Protein AF-A0A7I7LCM5-F1 (afdb_monomer_lite)

Structure (mmCIF, N/CA/C/O backbone):
data_AF-A0A7I7LCM5-F1
#
_entry.id   AF-A0A7I7LCM5-F1
#
loop_
_atom_site.group_PDB
_atom_site.id
_atom_site.type_symbol
_atom_site.label_atom_id
_atom_site.label_alt_id
_atom_site.label_comp_id
_atom_site.label_asym_id
_atom_site.label_entity_id
_atom_site.label_seq_id
_atom_site.pdbx_PDB_ins_code
_atom_site.Cartn_x
_atom_site.Cartn_y
_atom_site.Cartn_z
_atom_site.occupancy
_atom_site.B_iso_or_equiv
_atom_site.auth_seq_id
_atom_site.auth_comp_id
_atom_site.auth_asym_id
_atom_site.auth_atom_id
_atom_site.pdbx_PDB_model_num
ATOM 1 N N . MET A 1 1 ? 7.638 18.116 -5.036 1.00 95.19 1 MET A N 1
ATOM 2 C CA . MET A 1 1 ? 7.542 16.965 -4.111 1.00 95.19 1 MET A CA 1
ATOM 3 C C . MET A 1 1 ? 6.556 15.954 -4.667 1.00 95.19 1 MET A C 1
ATOM 5 O O . MET A 1 1 ? 5.499 16.376 -5.123 1.00 95.19 1 MET A O 1
ATOM 9 N N . PHE A 1 2 ? 6.880 14.662 -4.629 1.00 98.56 2 PHE A N 1
ATOM 10 C CA . PHE A 1 2 ? 5.930 13.578 -4.916 1.00 98.56 2 PHE A CA 1
ATOM 11 C C . PHE A 1 2 ? 5.444 12.926 -3.618 1.00 98.56 2 PHE A C 1
ATOM 13 O O . PHE A 1 2 ? 6.203 12.811 -2.657 1.00 98.56 2 PHE A O 1
ATOM 20 N N . VAL A 1 3 ? 4.172 12.523 -3.593 1.00 98.19 3 VAL A N 1
ATOM 21 C CA . VAL A 1 3 ? 3.512 11.898 -2.439 1.00 98.19 3 VAL A CA 1
ATOM 22 C C . VAL A 1 3 ? 3.014 10.521 -2.862 1.00 98.19 3 VAL A C 1
ATOM 24 O O . VAL A 1 3 ? 2.250 10.414 -3.819 1.00 98.19 3 VAL A O 1
ATOM 27 N N . PHE A 1 4 ? 3.438 9.486 -2.143 1.00 98.38 4 PHE A N 1
ATOM 28 C CA . PHE A 1 4 ? 3.132 8.087 -2.429 1.00 98.38 4 PHE A CA 1
ATOM 29 C C . PHE A 1 4 ? 2.187 7.541 -1.350 1.00 98.38 4 PHE A C 1
ATOM 31 O O . PHE A 1 4 ? 2.633 7.275 -0.231 1.00 98.38 4 PHE A O 1
ATOM 38 N N . PRO A 1 5 ? 0.876 7.430 -1.624 1.00 96.56 5 PRO A N 1
ATOM 39 C CA . PRO A 1 5 ? -0.087 6.972 -0.629 1.00 96.56 5 PRO A CA 1
ATOM 40 C C . PRO A 1 5 ? 0.055 5.473 -0.321 1.00 96.56 5 PRO A C 1
ATOM 42 O O . PRO A 1 5 ? 0.692 4.715 -1.052 1.00 96.56 5 PRO A O 1
ATOM 45 N N . GLY A 1 6 ? -0.579 5.044 0.772 1.00 92.50 6 GLY A N 1
ATOM 46 C CA . GLY A 1 6 ? -0.772 3.631 1.086 1.00 92.50 6 GLY A CA 1
ATOM 47 C C . GLY A 1 6 ? -1.900 2.990 0.265 1.00 92.50 6 GLY A C 1
ATOM 48 O O . GLY A 1 6 ? -2.273 3.457 -0.810 1.00 92.50 6 GLY A O 1
ATOM 49 N N . GLN A 1 7 ? -2.465 1.905 0.792 1.00 87.81 7 GLN A N 1
ATOM 50 C CA . GLN A 1 7 ? -3.649 1.254 0.224 1.00 87.81 7 GLN A CA 1
ATOM 51 C C . GLN A 1 7 ? -4.907 2.123 0.411 1.00 87.81 7 GLN A C 1
ATOM 53 O O . GLN A 1 7 ? -5.072 2.767 1.445 1.00 87.81 7 GLN A O 1
ATOM 58 N N . GLY A 1 8 ? -5.804 2.118 -0.578 1.00 85.88 8 GLY A N 1
ATOM 59 C CA . GLY A 1 8 ? -7.108 2.793 -0.543 1.00 85.88 8 GLY A CA 1
ATOM 60 C C . GLY A 1 8 ? -7.485 3.531 -1.834 1.00 85.88 8 GLY A C 1
ATOM 61 O O . GLY A 1 8 ? -8.648 3.873 -2.016 1.00 85.88 8 GLY A O 1
ATOM 62 N N . SER A 1 9 ? -6.528 3.778 -2.733 1.00 83.38 9 SER A N 1
ATOM 63 C CA . SER A 1 9 ? -6.745 4.480 -4.011 1.00 83.38 9 SER A CA 1
ATOM 64 C C . SER A 1 9 ? -7.031 3.551 -5.195 1.00 83.38 9 SER A C 1
ATOM 66 O O . SER A 1 9 ? -7.262 4.022 -6.310 1.00 83.38 9 SER A O 1
ATOM 68 N N . GLN A 1 10 ? -6.981 2.240 -4.974 1.00 92.12 10 GLN A N 1
ATOM 69 C CA . GLN A 1 10 ? -7.089 1.245 -6.028 1.00 92.12 10 GLN A CA 1
ATOM 70 C C . GLN A 1 10 ? -8.490 1.109 -6.607 1.00 92.12 10 GLN A C 1
ATOM 72 O O . GLN A 1 10 ? -9.496 1.292 -5.925 1.00 92.12 10 GLN A O 1
ATOM 77 N N . TYR A 1 11 ? -8.539 0.702 -7.869 1.00 94.19 11 TYR A N 1
ATOM 78 C CA . TYR A 1 11 ? -9.757 0.294 -8.553 1.00 94.19 11 TYR A CA 1
ATOM 79 C C . TYR A 1 11 ? -9.411 -0.696 -9.670 1.00 94.19 11 TYR A C 1
ATOM 81 O O . TYR A 1 11 ? -8.290 -0.707 -10.187 1.00 94.19 11 TYR A O 1
ATOM 89 N N . ALA A 1 12 ? -10.377 -1.534 -10.048 1.00 94.19 12 ALA A N 1
ATOM 90 C CA . ALA A 1 12 ? -10.203 -2.499 -11.129 1.00 94.19 12 ALA A CA 1
ATOM 91 C C . ALA A 1 12 ? -9.847 -1.788 -12.448 1.00 94.19 12 ALA A C 1
ATOM 93 O O . ALA A 1 12 ? -10.508 -0.829 -12.848 1.00 94.19 12 ALA A O 1
ATOM 94 N N . GLY A 1 13 ? -8.797 -2.258 -13.125 1.00 93.62 13 GLY A N 1
ATOM 95 C CA . GLY A 1 13 ? -8.325 -1.682 -14.387 1.00 93.62 13 GLY A CA 1
ATOM 96 C C . GLY A 1 13 ? -7.511 -0.393 -14.233 1.00 93.62 13 GLY A C 1
ATOM 97 O O . GLY A 1 13 ? -7.253 0.287 -15.233 1.00 93.62 13 GLY A O 1
ATOM 98 N N . MET A 1 14 ? -7.093 -0.029 -13.012 1.00 95.75 14 MET A N 1
ATOM 99 C CA . MET A 1 14 ? -6.201 1.114 -12.814 1.00 95.75 14 MET A CA 1
ATOM 100 C C . MET A 1 14 ? -4.916 0.955 -13.636 1.00 95.75 14 MET A C 1
ATOM 102 O O . MET A 1 14 ? -4.291 -0.101 -13.658 1.00 95.75 14 MET A O 1
ATOM 106 N N . GLY A 1 15 ? -4.532 2.005 -14.363 1.00 95.75 15 GLY A N 1
ATOM 107 C CA . GLY A 1 15 ? -3.335 1.994 -15.209 1.00 95.75 15 GLY A CA 1
ATOM 108 C C . GLY A 1 15 ? -3.466 1.242 -16.543 1.00 95.75 15 GLY A C 1
ATOM 109 O O . GLY A 1 15 ? -2.615 1.442 -17.405 1.00 95.75 15 GLY A O 1
ATOM 110 N N . ALA A 1 16 ? -4.535 0.475 -16.797 1.00 97.19 16 ALA A N 1
ATOM 111 C CA . ALA A 1 16 ? -4.685 -0.338 -18.015 1.00 97.19 16 ALA A CA 1
ATOM 112 C C . ALA A 1 16 ? -4.630 0.478 -19.320 1.00 97.19 16 ALA A C 1
ATOM 114 O O . ALA A 1 16 ? -4.090 0.044 -20.339 1.00 97.19 16 ALA A O 1
ATOM 115 N N . GLN A 1 17 ? -5.223 1.675 -19.322 1.00 97.38 17 GLN A N 1
ATOM 116 C CA . GLN A 1 17 ? -5.168 2.560 -20.485 1.00 97.38 17 GLN A CA 1
ATOM 117 C C . GLN A 1 17 ? -3.761 3.133 -20.687 1.00 97.38 17 GLN A C 1
ATOM 119 O O . GLN A 1 17 ? -3.269 3.130 -21.814 1.00 97.38 17 GLN A O 1
ATOM 124 N N . LEU A 1 18 ? -3.104 3.577 -19.610 1.00 97.75 18 LEU A N 1
ATOM 125 C CA . LEU A 1 18 ? -1.737 4.101 -19.663 1.00 97.75 18 LEU A CA 1
ATOM 126 C C . LEU A 1 18 ? -0.753 3.026 -20.124 1.00 97.75 18 LEU A C 1
ATOM 128 O O . LEU A 1 18 ? 0.052 3.292 -21.007 1.00 97.75 18 LEU A O 1
ATOM 132 N N . TYR A 1 19 ? -0.888 1.797 -19.625 1.00 98.25 19 TYR A N 1
ATOM 133 C CA . TYR A 1 19 ? -0.076 0.661 -20.052 1.00 98.25 19 TYR A CA 1
ATOM 134 C C . TYR A 1 19 ? -0.173 0.391 -21.561 1.00 98.25 19 TYR A C 1
ATOM 136 O O . TYR A 1 19 ? 0.823 0.054 -22.195 1.00 98.25 19 TYR A O 1
ATOM 144 N N . ARG A 1 20 ? -1.351 0.593 -22.168 1.00 97.25 20 ARG A N 1
ATOM 145 C CA . ARG A 1 20 ? -1.556 0.410 -23.616 1.00 97.25 20 ARG A CA 1
ATOM 146 C C . ARG A 1 20 ? -1.106 1.594 -24.472 1.00 97.25 20 ARG A C 1
ATOM 148 O O . ARG A 1 20 ? -0.900 1.416 -25.668 1.00 97.25 20 ARG A O 1
ATOM 155 N N . GLN A 1 21 ? -1.043 2.799 -23.908 1.00 96.88 21 GLN A N 1
ATOM 156 C CA . GLN A 1 21 ? -0.945 4.040 -24.689 1.00 96.88 21 GLN A CA 1
ATOM 157 C C . GLN A 1 21 ? 0.315 4.862 -24.402 1.00 96.88 21 GLN A C 1
ATOM 159 O O . GLN A 1 21 ? 0.639 5.744 -25.195 1.00 96.88 21 GLN A O 1
ATOM 164 N N . HIS A 1 22 ? 1.022 4.607 -23.300 1.00 97.81 22 HIS A N 1
ATOM 165 C CA . HIS A 1 22 ? 2.114 5.456 -22.838 1.00 97.81 22 HIS A CA 1
ATOM 166 C C . HIS A 1 22 ? 3.417 4.657 -22.652 1.00 97.81 22 HIS A C 1
ATOM 168 O O . HIS A 1 22 ? 3.599 4.036 -21.605 1.00 97.81 22 HIS A O 1
ATOM 174 N N . PRO A 1 23 ? 4.372 4.724 -23.603 1.00 97.56 23 PRO A N 1
ATOM 175 C CA . PRO A 1 23 ? 5.558 3.862 -23.611 1.00 97.56 23 PRO A CA 1
ATOM 176 C C . PRO A 1 23 ? 6.391 3.890 -22.324 1.00 97.56 23 PRO A C 1
ATOM 178 O O . PRO A 1 23 ? 6.843 2.849 -21.868 1.00 97.56 23 PRO A O 1
ATOM 181 N N . VAL A 1 24 ? 6.565 5.061 -21.698 1.00 98.25 24 VAL A N 1
ATOM 182 C CA . VAL A 1 24 ? 7.314 5.175 -20.428 1.00 98.25 24 VAL A CA 1
ATOM 183 C C . VAL A 1 24 ? 6.601 4.442 -19.289 1.00 98.25 24 VAL A C 1
ATOM 185 O O . VAL A 1 24 ? 7.249 3.802 -18.467 1.00 98.25 24 VAL A O 1
ATOM 188 N N . PHE A 1 25 ? 5.267 4.492 -19.270 1.00 98.62 25 PHE A N 1
ATOM 189 C CA . PHE A 1 25 ? 4.468 3.805 -18.259 1.00 98.62 25 PHE A CA 1
ATOM 190 C C . PHE A 1 25 ? 4.546 2.292 -18.477 1.00 98.62 25 PHE A C 1
ATOM 192 O O . PHE A 1 25 ? 4.770 1.548 -17.528 1.00 98.62 25 PHE A O 1
ATOM 199 N N . THR A 1 26 ? 4.419 1.847 -19.732 1.00 98.62 26 THR A N 1
ATOM 200 C CA . THR A 1 26 ? 4.572 0.442 -20.134 1.00 98.62 26 THR A CA 1
ATOM 201 C C . THR A 1 26 ? 5.919 -0.117 -19.687 1.00 98.62 26 THR A C 1
ATOM 203 O O . THR A 1 26 ? 5.948 -1.096 -18.951 1.00 98.62 26 THR A O 1
ATOM 206 N N . THR A 1 27 ? 7.022 0.554 -20.036 1.00 98.62 27 THR A N 1
ATOM 207 C CA . THR A 1 27 ? 8.380 0.130 -19.663 1.00 98.62 27 THR A CA 1
ATOM 208 C C . THR A 1 27 ? 8.559 0.031 -18.150 1.00 98.62 27 THR A C 1
ATOM 210 O O . THR A 1 27 ? 9.163 -0.923 -17.667 1.00 98.62 27 THR A O 1
ATOM 213 N N . ALA A 1 28 ? 8.034 0.994 -17.388 1.00 98.69 28 ALA A N 1
ATOM 214 C CA . ALA A 1 28 ? 8.135 0.977 -15.933 1.00 98.69 28 ALA A CA 1
ATOM 215 C C . ALA A 1 28 ? 7.323 -0.170 -15.303 1.00 98.69 28 ALA A C 1
ATOM 217 O O . ALA A 1 28 ? 7.818 -0.830 -14.390 1.00 98.69 28 ALA A O 1
ATOM 218 N N . ILE A 1 29 ? 6.114 -0.445 -15.809 1.00 98.81 29 ILE A N 1
ATOM 219 C CA . ILE A 1 29 ? 5.318 -1.604 -15.377 1.00 98.81 29 ILE A CA 1
ATOM 220 C C . ILE A 1 29 ? 6.032 -2.909 -15.714 1.00 98.81 29 ILE A C 1
ATOM 222 O O . ILE A 1 29 ? 6.140 -3.759 -14.838 1.00 98.81 29 ILE A O 1
ATOM 226 N N . ASP A 1 30 ? 6.542 -3.065 -16.936 1.00 98.81 30 ASP A N 1
ATOM 227 C CA . ASP A 1 30 ? 7.226 -4.290 -17.361 1.00 98.81 30 ASP A CA 1
ATOM 228 C C . ASP A 1 30 ? 8.492 -4.546 -16.524 1.00 98.81 30 ASP A C 1
ATOM 230 O O . ASP A 1 30 ? 8.775 -5.687 -16.159 1.00 98.81 30 ASP A O 1
ATOM 234 N N . ALA A 1 31 ? 9.225 -3.488 -16.157 1.00 98.81 31 ALA A N 1
ATOM 235 C CA . ALA A 1 31 ? 10.368 -3.590 -15.254 1.00 98.81 31 ALA A CA 1
ATOM 236 C C . ALA A 1 31 ? 9.948 -4.017 -13.836 1.00 98.81 31 ALA A C 1
ATOM 238 O O . ALA A 1 31 ? 10.543 -4.931 -13.273 1.00 98.81 31 ALA A O 1
ATOM 239 N N . CYS A 1 32 ? 8.903 -3.402 -13.267 1.00 98.88 32 CYS A N 1
ATOM 240 C CA . CYS A 1 32 ? 8.386 -3.804 -11.954 1.00 98.88 32 CYS A CA 1
ATOM 241 C C . CYS A 1 32 ? 7.877 -5.252 -11.970 1.00 98.88 32 CYS A C 1
ATOM 243 O O . CYS A 1 32 ? 8.138 -6.013 -11.046 1.00 98.88 32 CYS A O 1
ATOM 245 N N . ASP A 1 33 ? 7.160 -5.636 -13.024 1.00 98.75 33 ASP A N 1
ATOM 246 C CA . ASP A 1 33 ? 6.622 -6.979 -13.220 1.00 98.75 33 ASP A CA 1
ATOM 247 C C . ASP A 1 33 ? 7.737 -8.034 -13.253 1.00 98.75 33 ASP A C 1
ATOM 249 O O . ASP A 1 33 ? 7.635 -9.056 -12.575 1.00 98.75 33 ASP A O 1
ATOM 253 N N . ALA A 1 34 ? 8.831 -7.764 -13.971 1.00 98.81 34 ALA A N 1
ATOM 254 C CA . ALA A 1 34 ? 9.990 -8.651 -14.025 1.00 98.81 34 ALA A CA 1
ATOM 255 C C . ALA A 1 34 ? 10.646 -8.866 -12.649 1.00 98.81 34 ALA A C 1
ATOM 257 O O . ALA A 1 34 ? 10.994 -9.999 -12.321 1.00 98.81 34 ALA A O 1
ATOM 258 N N . GLU A 1 35 ? 10.773 -7.810 -11.840 1.00 98.75 35 GLU A N 1
ATOM 259 C CA . GLU A 1 35 ? 11.379 -7.882 -10.500 1.00 98.75 35 GLU A CA 1
ATOM 260 C C . GLU A 1 35 ? 10.435 -8.476 -9.438 1.00 98.75 35 GLU A C 1
ATOM 262 O O . GLU A 1 35 ? 10.887 -9.063 -8.456 1.00 98.75 35 GLU A O 1
ATOM 267 N N . LEU A 1 36 ? 9.116 -8.360 -9.620 1.00 98.81 36 LEU A N 1
ATOM 268 C CA . LEU A 1 36 ? 8.119 -8.879 -8.676 1.00 98.81 36 LEU A CA 1
ATOM 269 C C . LEU A 1 36 ? 7.822 -10.368 -8.876 1.00 98.81 36 LEU A C 1
ATOM 271 O O . LEU A 1 36 ? 7.675 -11.094 -7.890 1.00 98.81 36 LEU A O 1
ATOM 275 N N . ARG A 1 37 ? 7.767 -10.839 -10.131 1.00 98.06 37 ARG A N 1
ATOM 276 C CA . ARG A 1 37 ? 7.417 -12.230 -10.485 1.00 98.06 37 ARG A CA 1
ATOM 277 C C . ARG A 1 37 ? 8.169 -13.307 -9.691 1.00 98.06 37 ARG A C 1
ATOM 279 O O . ARG A 1 37 ? 7.513 -14.275 -9.303 1.00 98.06 37 ARG A O 1
ATOM 286 N N . PRO A 1 38 ? 9.489 -13.196 -9.429 1.00 98.19 38 PRO A N 1
ATOM 287 C CA . PRO A 1 38 ? 10.215 -14.190 -8.639 1.00 98.19 38 PRO A CA 1
ATOM 288 C C . PRO A 1 38 ? 9.662 -14.390 -7.223 1.00 98.19 38 PRO A C 1
ATOM 290 O O . PRO A 1 38 ? 9.825 -15.469 -6.660 1.00 98.19 38 PRO A O 1
ATOM 293 N N . TYR A 1 39 ? 9.015 -13.369 -6.657 1.00 98.19 39 TYR A N 1
ATOM 294 C CA . TYR A 1 39 ? 8.460 -13.393 -5.304 1.00 98.19 39 TYR A CA 1
ATOM 295 C C . TYR A 1 39 ? 6.952 -13.652 -5.290 1.00 98.19 39 TYR A C 1
ATOM 297 O O . TYR A 1 39 ? 6.449 -14.292 -4.372 1.00 98.19 39 TYR A O 1
ATOM 305 N N . THR A 1 40 ? 6.224 -13.152 -6.290 1.00 98.12 40 THR A N 1
ATOM 306 C CA . THR A 1 40 ? 4.758 -13.215 -6.331 1.00 98.12 40 THR A CA 1
ATOM 307 C C . THR A 1 40 ? 4.223 -14.461 -7.035 1.00 98.12 40 THR A C 1
ATOM 309 O O . THR A 1 40 ? 3.144 -14.942 -6.700 1.00 98.12 40 THR A O 1
ATOM 312 N N . GLY A 1 41 ? 4.946 -14.982 -8.032 1.00 98.00 41 GLY A N 1
ATOM 313 C CA . GLY A 1 41 ? 4.481 -16.074 -8.893 1.00 98.00 41 GLY A CA 1
ATOM 314 C C . GLY A 1 41 ? 3.401 -15.680 -9.914 1.00 98.00 41 GLY A C 1
ATOM 315 O O . GLY A 1 41 ? 2.938 -16.539 -10.660 1.00 98.00 41 GLY A O 1
ATOM 316 N N . TRP A 1 42 ? 3.016 -14.403 -9.985 1.00 98.31 42 TRP A N 1
ATOM 317 C CA . TRP A 1 42 ? 2.006 -13.864 -10.907 1.00 98.31 42 TRP A CA 1
ATOM 318 C C . TRP A 1 42 ? 2.454 -12.518 -11.496 1.00 98.31 42 TRP A C 1
ATOM 320 O O . TRP A 1 42 ? 3.430 -11.922 -11.037 1.00 98.31 42 TRP A O 1
ATOM 330 N N . SER A 1 43 ? 1.756 -12.042 -12.533 1.00 98.38 43 SER A N 1
ATOM 331 C CA . SER A 1 43 ? 2.117 -10.817 -13.256 1.00 98.38 43 SER A CA 1
ATOM 332 C C . SER A 1 43 ? 1.255 -9.613 -12.874 1.00 98.38 43 SER A C 1
ATOM 334 O O . SER A 1 43 ? 0.030 -9.644 -12.986 1.00 98.38 43 SER A O 1
ATOM 336 N N . VAL A 1 44 ? 1.904 -8.507 -12.508 1.00 97.88 44 VAL A N 1
ATOM 337 C CA . VAL A 1 44 ? 1.261 -7.201 -12.299 1.00 97.88 44 VAL A CA 1
ATOM 338 C C . VAL A 1 44 ? 0.578 -6.713 -13.563 1.00 97.88 44 VAL A C 1
ATOM 340 O O . VAL A 1 44 ? -0.526 -6.176 -13.484 1.00 97.88 44 VAL A O 1
ATOM 343 N N . ARG A 1 45 ? 1.202 -6.926 -14.726 1.00 97.19 45 ARG A N 1
ATOM 344 C CA . ARG A 1 45 ? 0.604 -6.586 -16.020 1.00 97.19 45 ARG A CA 1
ATOM 345 C C . ARG A 1 45 ? -0.750 -7.270 -16.199 1.00 97.19 45 ARG A C 1
ATOM 347 O O . ARG A 1 45 ? -1.706 -6.628 -16.629 1.00 97.19 45 ARG A O 1
ATOM 354 N N . ASP A 1 46 ? -0.816 -8.557 -15.888 1.00 97.88 46 ASP A N 1
ATOM 355 C CA . ASP A 1 46 ? -2.024 -9.347 -16.103 1.00 97.88 46 ASP A CA 1
ATOM 356 C C . ASP A 1 46 ? -3.137 -8.871 -15.140 1.00 97.88 46 ASP A C 1
ATOM 358 O O . ASP A 1 46 ? -4.276 -8.677 -15.565 1.00 97.88 46 ASP A O 1
ATOM 362 N N . VAL A 1 47 ? -2.789 -8.500 -13.895 1.00 98.06 47 VAL A N 1
ATOM 363 C CA . VAL A 1 47 ? -3.727 -7.874 -12.937 1.00 98.06 47 VAL A CA 1
ATOM 364 C C . VAL A 1 47 ? -4.255 -6.519 -13.429 1.00 98.06 47 VAL A C 1
ATOM 366 O O . VAL A 1 47 ? -5.467 -6.300 -13.437 1.00 98.06 47 VAL A O 1
ATOM 369 N N . ILE A 1 48 ? -3.390 -5.589 -13.863 1.00 96.81 48 ILE A N 1
ATOM 370 C CA . ILE A 1 48 ? -3.852 -4.265 -14.335 1.00 96.81 48 ILE A CA 1
ATOM 371 C C . ILE A 1 48 ? -4.688 -4.372 -15.615 1.00 96.81 48 ILE A C 1
ATOM 373 O O . ILE A 1 48 ? -5.598 -3.572 -15.820 1.00 96.81 48 ILE A O 1
ATOM 377 N N . CYS A 1 49 ? -4.400 -5.358 -16.470 1.00 96.12 49 CYS A N 1
ATOM 378 C CA . CYS A 1 49 ? -5.118 -5.601 -17.718 1.00 96.12 49 CYS A CA 1
ATOM 379 C C . CYS A 1 49 ? -6.398 -6.428 -17.535 1.00 96.12 49 CYS A C 1
ATOM 381 O O . CYS A 1 49 ? -7.083 -6.667 -18.530 1.00 96.12 49 CYS A O 1
ATOM 383 N N . LEU A 1 50 ? -6.748 -6.791 -16.294 1.00 96.19 50 LEU A N 1
ATOM 384 C CA . LEU A 1 50 ? -7.930 -7.587 -15.954 1.00 96.19 50 LEU A CA 1
ATOM 385 C C . LEU A 1 50 ? -7.954 -8.937 -16.682 1.00 96.19 50 LEU A C 1
ATOM 387 O O . LEU A 1 50 ? -8.995 -9.354 -17.194 1.00 96.19 50 LEU A O 1
ATOM 391 N N . ASP A 1 51 ? -6.797 -9.597 -16.755 1.00 97.25 51 ASP A N 1
ATOM 392 C CA . ASP A 1 51 ? -6.720 -10.963 -17.259 1.00 97.25 51 ASP A CA 1
ATOM 393 C C . ASP A 1 51 ? -7.582 -11.896 -16.376 1.00 97.25 51 ASP A C 1
ATOM 395 O O . ASP A 1 51 ? -7.506 -11.794 -15.148 1.00 97.25 51 ASP A O 1
ATOM 399 N N . PRO A 1 52 ? -8.423 -12.778 -16.953 1.00 94.81 52 PRO A N 1
ATOM 400 C CA . PRO A 1 52 ? -9.289 -13.673 -16.184 1.00 94.81 52 PRO A CA 1
ATOM 401 C C . PRO A 1 52 ? -8.553 -14.607 -15.215 1.00 94.81 52 PRO A C 1
ATOM 403 O O . PRO A 1 52 ? -9.142 -15.000 -14.209 1.00 94.81 52 PRO A O 1
ATOM 406 N N . ASP A 1 53 ? -7.300 -14.956 -15.515 1.00 95.88 53 ASP A N 1
ATOM 407 C CA . ASP A 1 53 ? -6.481 -15.850 -14.693 1.00 95.88 53 ASP A CA 1
ATOM 408 C C . ASP A 1 53 ? -5.612 -15.076 -13.679 1.00 95.88 53 ASP A C 1
ATOM 410 O O . ASP A 1 53 ? -4.894 -15.679 -12.875 1.00 95.88 53 ASP A O 1
ATOM 414 N N . ALA A 1 54 ? -5.668 -13.737 -13.689 1.00 97.12 54 ALA A N 1
ATOM 415 C CA . ALA A 1 54 ? -4.944 -12.908 -12.735 1.00 97.12 54 ALA A CA 1
ATOM 416 C C . ALA A 1 54 ? -5.563 -12.990 -11.326 1.00 97.12 54 ALA A C 1
ATOM 418 O O . ALA A 1 54 ? -6.784 -13.091 -11.171 1.00 97.12 54 ALA A O 1
ATOM 419 N N . PRO A 1 55 ? -4.739 -12.914 -10.266 1.00 97.44 55 PRO A N 1
ATOM 420 C CA . PRO A 1 55 ? -5.245 -12.965 -8.903 1.00 97.44 55 PRO A CA 1
ATOM 421 C C . PRO A 1 55 ? -6.072 -11.718 -8.555 1.00 97.44 55 PRO A C 1
ATOM 423 O O . PRO A 1 55 ? -5.903 -10.641 -9.132 1.00 97.44 55 PRO A O 1
ATOM 426 N N . SER A 1 56 ? -6.961 -11.863 -7.569 1.00 95.31 56 SER A N 1
ATOM 427 C CA . SER A 1 56 ? -7.851 -10.780 -7.144 1.00 95.31 56 SER A CA 1
ATOM 428 C C . SER A 1 56 ? -7.078 -9.606 -6.543 1.00 95.31 56 SER A C 1
ATOM 430 O O . SER A 1 56 ? -6.258 -9.779 -5.642 1.00 95.31 56 SER A O 1
ATOM 432 N N . LEU A 1 57 ? -7.430 -8.394 -6.978 1.00 93.94 57 LEU A N 1
ATOM 433 C CA . LEU A 1 57 ? -6.925 -7.132 -6.432 1.00 93.94 57 LEU A CA 1
ATOM 434 C C . LEU A 1 57 ? -7.403 -6.870 -4.985 1.00 93.94 57 LEU A C 1
ATOM 436 O O . LEU A 1 57 ? -6.981 -5.901 -4.364 1.00 93.94 57 LEU A O 1
ATOM 440 N N . GLU A 1 58 ? -8.293 -7.701 -4.442 1.00 92.19 58 GLU A N 1
ATOM 441 C CA . GLU A 1 58 ? -8.740 -7.614 -3.044 1.00 92.19 58 GLU A CA 1
ATOM 442 C C . GLU A 1 58 ? -7.722 -8.205 -2.055 1.00 92.19 58 GLU A C 1
ATOM 444 O O . GLU A 1 58 ? -7.745 -7.858 -0.877 1.00 92.19 58 GLU A O 1
ATOM 449 N N . LEU A 1 59 ? -6.812 -9.064 -2.525 1.00 94.69 59 LEU A N 1
ATOM 450 C CA . LEU A 1 59 ? -5.795 -9.707 -1.692 1.00 94.69 59 LEU A CA 1
ATOM 451 C C . LEU A 1 59 ? -4.648 -8.738 -1.386 1.00 94.69 59 LEU A C 1
ATOM 453 O O . LEU A 1 59 ? -4.129 -8.083 -2.295 1.00 94.69 59 LEU A O 1
ATOM 457 N N . VAL A 1 60 ? -4.206 -8.663 -0.125 1.00 95.69 60 VAL A N 1
ATOM 458 C CA . VAL A 1 60 ? -3.151 -7.724 0.305 1.00 95.69 60 VAL A CA 1
ATOM 459 C C . VAL A 1 60 ? -1.826 -7.977 -0.421 1.00 95.69 60 VAL A C 1
ATOM 461 O O . VAL A 1 60 ? -1.161 -7.040 -0.868 1.00 95.69 60 VAL A O 1
ATOM 464 N N . GLU A 1 61 ? -1.476 -9.247 -0.591 1.00 97.06 61 GLU A N 1
ATOM 465 C CA . GLU A 1 61 ? -0.302 -9.735 -1.307 1.00 97.06 61 GLU A CA 1
ATOM 466 C C . GLU A 1 61 ? -0.345 -9.449 -2.813 1.00 97.06 61 GLU A C 1
ATOM 468 O O . GLU A 1 61 ? 0.683 -9.540 -3.478 1.00 97.06 61 GLU A O 1
ATOM 473 N N . VAL A 1 62 ? -1.506 -9.051 -3.348 1.00 97.69 62 VAL A N 1
ATOM 474 C CA . VAL A 1 62 ? -1.683 -8.626 -4.744 1.00 97.69 62 VAL A CA 1
ATOM 475 C C . VAL A 1 62 ? -1.723 -7.109 -4.846 1.00 97.69 62 VAL A C 1
ATOM 477 O O . VAL A 1 62 ? -0.973 -6.506 -5.617 1.00 97.69 62 VAL A O 1
ATOM 480 N N . ILE A 1 63 ? -2.572 -6.459 -4.051 1.00 96.81 63 ILE A N 1
ATOM 481 C CA . ILE A 1 63 ? -2.805 -5.021 -4.170 1.00 96.81 63 ILE A CA 1
ATOM 482 C C . ILE A 1 63 ? -1.566 -4.187 -3.861 1.00 96.81 63 ILE A C 1
ATOM 484 O O . ILE A 1 63 ? -1.325 -3.168 -4.511 1.00 96.81 63 ILE A O 1
ATOM 488 N N . GLN A 1 64 ? -0.763 -4.608 -2.888 1.00 97.88 64 GLN A N 1
ATOM 489 C CA . GLN A 1 64 ? 0.417 -3.863 -2.479 1.00 97.88 64 GLN A CA 1
ATOM 490 C C . GLN A 1 64 ? 1.483 -3.806 -3.591 1.00 97.88 64 GLN A C 1
ATOM 492 O O . GLN A 1 64 ? 1.848 -2.691 -3.983 1.00 97.88 64 GLN A O 1
ATOM 497 N N . PRO A 1 65 ? 1.915 -4.938 -4.191 1.00 98.56 65 PRO A N 1
ATOM 498 C CA . PRO A 1 65 ? 2.800 -4.910 -5.357 1.00 98.56 65 PRO A CA 1
ATOM 499 C C . PRO A 1 65 ? 2.227 -4.166 -6.572 1.00 98.56 65 PRO A C 1
ATOM 501 O O . PRO A 1 65 ? 2.962 -3.444 -7.247 1.00 98.56 65 PRO A O 1
ATOM 504 N N . VAL A 1 66 ? 0.921 -4.288 -6.846 1.00 98.50 66 VAL A N 1
ATOM 505 C CA . VAL A 1 66 ? 0.295 -3.592 -7.986 1.00 98.50 66 VAL A CA 1
ATOM 506 C C . VAL A 1 66 ? 0.302 -2.076 -7.768 1.00 98.50 66 VAL A C 1
ATOM 508 O O . VAL A 1 66 ? 0.685 -1.330 -8.670 1.00 98.50 66 VAL A O 1
ATOM 511 N N . LEU A 1 67 ? -0.068 -1.595 -6.574 1.00 98.38 67 LEU A N 1
ATOM 512 C CA . LEU A 1 67 ? 0.003 -0.168 -6.238 1.00 98.38 67 LEU A CA 1
ATOM 513 C C . LEU A 1 67 ? 1.433 0.360 -6.319 1.00 98.38 67 LEU A C 1
ATOM 515 O O . LEU A 1 67 ? 1.640 1.444 -6.857 1.00 98.38 67 LEU A O 1
ATOM 519 N N . PHE A 1 68 ? 2.410 -0.399 -5.822 1.00 98.75 68 PHE A N 1
ATOM 520 C CA . PHE A 1 68 ? 3.827 -0.062 -5.937 1.00 98.75 68 PHE A CA 1
ATOM 521 C C . PHE A 1 68 ? 4.244 0.152 -7.398 1.00 98.75 68 PHE A C 1
ATOM 523 O O . PHE A 1 68 ? 4.760 1.219 -7.736 1.00 98.75 68 PHE A O 1
ATOM 530 N N . ALA A 1 69 ? 3.941 -0.805 -8.279 1.00 98.75 69 ALA A N 1
ATOM 531 C CA . ALA A 1 69 ? 4.279 -0.714 -9.696 1.00 98.75 69 ALA A CA 1
ATOM 532 C C . ALA A 1 69 ? 3.577 0.466 -10.390 1.00 98.75 69 ALA A C 1
ATOM 534 O O . ALA A 1 69 ? 4.206 1.212 -11.140 1.00 98.75 69 ALA A O 1
ATOM 535 N N . VAL A 1 70 ? 2.286 0.688 -10.109 1.00 98.56 70 VAL A N 1
ATOM 536 C CA . VAL A 1 70 ? 1.525 1.816 -10.673 1.00 98.56 70 VAL A CA 1
ATOM 537 C C . VAL A 1 70 ? 2.084 3.156 -10.192 1.00 98.56 70 VAL A C 1
ATOM 539 O O . VAL A 1 70 ? 2.255 4.069 -10.999 1.00 98.56 70 VAL A O 1
ATOM 542 N N . MET A 1 71 ? 2.407 3.287 -8.904 1.00 98.69 71 MET A N 1
ATOM 543 C CA . MET A 1 71 ? 3.016 4.498 -8.349 1.00 98.69 71 MET A CA 1
ATOM 544 C C . MET A 1 71 ? 4.365 4.816 -9.001 1.00 98.69 71 MET A C 1
ATOM 546 O O . MET A 1 71 ? 4.610 5.970 -9.360 1.00 98.69 71 MET A O 1
ATOM 550 N N . ILE A 1 72 ? 5.211 3.802 -9.205 1.00 98.62 72 ILE A N 1
ATOM 551 C CA . ILE A 1 72 ? 6.484 3.946 -9.918 1.00 98.62 72 ILE A CA 1
ATOM 552 C C . ILE A 1 72 ? 6.252 4.368 -11.365 1.00 98.62 72 ILE A C 1
ATOM 554 O O . ILE A 1 72 ? 6.839 5.347 -11.818 1.00 98.62 72 ILE A O 1
ATOM 558 N N . ALA A 1 73 ? 5.360 3.688 -12.083 1.00 98.69 73 ALA A N 1
ATOM 559 C CA . ALA A 1 73 ? 5.100 3.983 -13.486 1.00 98.69 73 ALA A CA 1
ATOM 560 C C . ALA A 1 73 ? 4.528 5.395 -13.700 1.00 98.69 73 ALA A C 1
ATOM 562 O O . ALA A 1 73 ? 4.876 6.065 -14.677 1.00 98.69 73 ALA A O 1
ATOM 563 N N . LEU A 1 74 ? 3.700 5.890 -12.771 1.00 98.50 74 LEU A N 1
ATOM 564 C CA . LEU A 1 74 ? 3.244 7.283 -12.760 1.00 98.50 74 LEU A CA 1
ATOM 565 C C . LEU A 1 74 ? 4.400 8.258 -12.505 1.00 98.50 74 LEU A C 1
ATOM 567 O O . LEU A 1 74 ? 4.526 9.248 -13.227 1.00 98.50 74 LEU A O 1
ATOM 571 N N . ALA A 1 75 ? 5.255 7.984 -11.517 1.00 98.56 75 ALA A N 1
ATOM 572 C CA . ALA A 1 75 ? 6.402 8.833 -11.211 1.00 98.56 75 ALA A CA 1
ATOM 573 C C . ALA A 1 75 ? 7.398 8.897 -12.382 1.00 98.56 75 ALA A C 1
ATOM 575 O O . ALA A 1 75 ? 7.801 9.990 -12.776 1.00 98.56 75 ALA A O 1
ATOM 576 N N . GLU A 1 76 ? 7.729 7.763 -13.002 1.00 98.31 76 GLU A N 1
ATOM 577 C CA . GLU A 1 76 ? 8.594 7.705 -14.187 1.00 98.31 76 GLU A CA 1
ATOM 578 C C . GLU A 1 76 ? 7.967 8.405 -15.394 1.00 98.31 76 GLU A C 1
ATOM 580 O O . GLU A 1 76 ? 8.647 9.123 -16.127 1.00 98.31 76 GLU A O 1
ATOM 585 N N . THR A 1 77 ? 6.648 8.292 -15.565 1.00 98.25 77 THR A N 1
ATOM 586 C CA . THR A 1 77 ? 5.926 9.047 -16.595 1.00 98.25 77 THR A CA 1
ATOM 587 C C . THR A 1 77 ? 6.090 10.555 -16.397 1.00 98.25 77 THR A C 1
ATOM 589 O O . THR A 1 77 ? 6.434 11.256 -17.347 1.00 98.25 77 THR A O 1
ATOM 592 N N . LEU A 1 78 ? 5.916 11.062 -15.172 1.00 98.38 78 LEU A N 1
ATOM 593 C CA . LEU A 1 78 ? 6.128 12.480 -14.855 1.00 98.38 78 LEU A CA 1
ATOM 594 C C . LEU A 1 78 ? 7.586 12.911 -15.086 1.00 98.38 78 LEU A C 1
ATOM 596 O O . LEU A 1 78 ? 7.823 13.961 -15.689 1.00 98.38 78 LEU A O 1
ATOM 600 N N . ARG A 1 79 ? 8.561 12.082 -14.693 1.00 97.44 79 ARG A N 1
ATOM 601 C CA . ARG A 1 79 ? 9.990 12.326 -14.960 1.00 97.44 79 ARG A CA 1
ATOM 602 C C . ARG A 1 79 ? 10.294 12.377 -16.455 1.00 97.44 79 ARG A C 1
ATOM 604 O O . ARG A 1 79 ? 11.083 13.220 -16.875 1.00 97.44 79 ARG A O 1
ATOM 611 N N . GLY A 1 80 ? 9.626 11.553 -17.263 1.00 95.88 80 GLY A N 1
ATOM 612 C CA . GLY A 1 80 ? 9.700 11.587 -18.727 1.00 95.88 80 GLY A CA 1
ATOM 613 C C . GLY A 1 80 ? 9.246 12.920 -19.337 1.00 95.88 80 GLY A C 1
ATOM 614 O O . GLY A 1 80 ? 9.739 13.307 -20.394 1.00 95.88 80 GLY A O 1
ATOM 615 N N . TYR A 1 81 ? 8.378 13.665 -18.644 1.00 97.31 81 TYR A N 1
ATOM 616 C CA . TYR A 1 81 ? 7.991 15.039 -18.991 1.00 97.31 81 TYR A CA 1
ATOM 617 C C . TYR A 1 81 ? 8.906 16.116 -18.380 1.00 97.31 81 TYR A C 1
ATOM 619 O O . TYR A 1 81 ? 8.604 17.305 -18.466 1.00 97.31 81 TYR A O 1
ATOM 627 N N . GLY A 1 82 ? 10.019 15.729 -17.753 1.00 97.62 82 GLY A N 1
ATOM 628 C CA . GLY A 1 82 ? 10.940 16.641 -17.075 1.00 97.62 82 GLY A CA 1
ATOM 629 C C . GLY A 1 82 ? 10.485 17.081 -15.680 1.00 97.62 82 GLY A C 1
ATOM 630 O O . GLY A 1 82 ? 11.116 17.953 -15.088 1.00 97.62 82 GLY A O 1
ATOM 631 N N . ILE A 1 83 ? 9.417 16.491 -15.131 1.00 98.38 83 ILE A N 1
ATOM 632 C CA . ILE A 1 83 ? 8.941 16.781 -13.774 1.00 98.38 83 ILE A CA 1
ATOM 633 C C . ILE A 1 83 ? 9.670 15.851 -12.806 1.00 98.38 83 ILE A C 1
ATOM 635 O O . ILE A 1 83 ? 9.310 14.686 -12.642 1.00 98.38 83 ILE A O 1
ATOM 639 N N . VAL A 1 84 ? 10.709 16.376 -12.163 1.00 97.06 84 VAL A N 1
ATOM 640 C CA . VAL A 1 84 ? 11.523 15.646 -11.186 1.00 97.06 84 VAL A CA 1
ATOM 641 C C . VAL A 1 84 ? 11.242 16.159 -9.767 1.00 97.06 84 VAL A C 1
ATOM 643 O O . VAL A 1 84 ? 11.130 17.370 -9.572 1.00 97.06 84 VAL A O 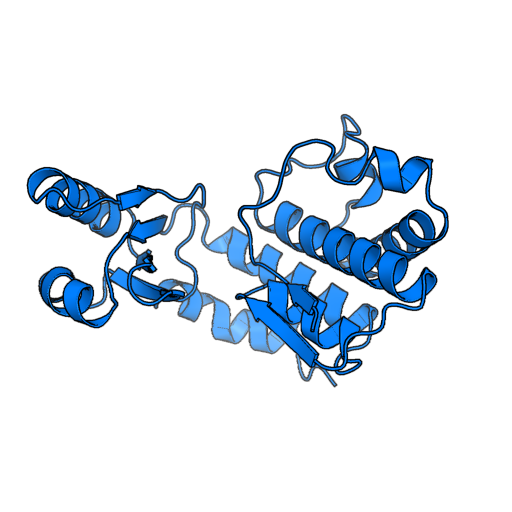1
ATOM 646 N N . PRO A 1 85 ? 11.072 15.278 -8.765 1.00 97.56 85 PRO A N 1
ATOM 647 C CA . PRO A 1 85 ? 10.797 15.711 -7.402 1.00 97.56 85 PRO A CA 1
ATOM 648 C C . PRO A 1 85 ? 12.081 16.104 -6.656 1.00 97.56 85 PRO A C 1
ATOM 650 O O . PRO A 1 85 ? 12.997 15.299 -6.549 1.00 97.56 85 PRO A O 1
ATOM 653 N N . ASP A 1 86 ? 12.099 17.279 -6.019 1.00 97.88 86 ASP A N 1
ATOM 654 C CA . ASP A 1 86 ? 13.156 17.635 -5.046 1.00 97.88 86 ASP A CA 1
ATOM 655 C C . ASP A 1 86 ? 13.020 16.890 -3.704 1.00 97.88 86 ASP A C 1
ATOM 657 O O . ASP A 1 86 ? 13.936 16.870 -2.888 1.00 97.88 86 ASP A O 1
ATOM 661 N N . ALA A 1 87 ? 11.842 16.318 -3.448 1.00 98.19 87 ALA A N 1
ATOM 662 C CA . ALA A 1 87 ? 11.520 15.585 -2.232 1.00 98.19 87 ALA A CA 1
ATOM 663 C C . ALA A 1 87 ? 10.423 14.553 -2.504 1.00 98.19 87 ALA A C 1
ATOM 665 O O . ALA A 1 87 ? 9.541 14.773 -3.346 1.00 98.19 87 ALA A O 1
ATOM 666 N N . VAL A 1 88 ? 10.439 13.469 -1.736 1.00 98.62 88 VAL A N 1
ATOM 667 C CA . VAL A 1 88 ? 9.402 12.437 -1.737 1.00 98.62 88 VAL A CA 1
ATOM 668 C C . VAL A 1 88 ? 8.910 12.187 -0.317 1.00 98.62 88 VAL A C 1
ATOM 670 O O . VAL A 1 88 ? 9.664 12.338 0.642 1.00 98.62 88 VAL A O 1
ATOM 673 N N . ILE A 1 89 ? 7.651 11.787 -0.188 1.00 98.38 89 ILE A N 1
ATOM 674 C CA . ILE A 1 89 ? 7.086 11.289 1.065 1.00 98.38 89 ILE A CA 1
ATOM 675 C C . ILE A 1 89 ? 6.187 10.095 0.761 1.00 98.38 89 ILE A C 1
ATOM 677 O O . ILE A 1 89 ? 5.417 10.122 -0.201 1.00 98.38 89 ILE A O 1
ATOM 681 N N . GLY A 1 90 ? 6.308 9.042 1.562 1.00 98.19 90 GLY A N 1
ATOM 682 C CA . GLY A 1 90 ? 5.458 7.864 1.483 1.00 98.19 90 GLY A CA 1
ATOM 683 C C . GLY A 1 90 ? 4.547 7.751 2.695 1.00 98.19 90 GLY A C 1
ATOM 684 O O . GLY A 1 90 ? 4.870 8.239 3.773 1.00 98.19 90 GLY A O 1
ATOM 685 N N . HIS A 1 91 ? 3.397 7.110 2.514 1.00 97.75 91 HIS A N 1
ATOM 686 C CA . HIS A 1 91 ? 2.494 6.749 3.601 1.00 97.75 91 HIS A CA 1
ATOM 687 C C . HIS A 1 91 ? 2.457 5.231 3.740 1.00 97.75 91 HIS A C 1
ATOM 689 O O . HIS A 1 91 ? 2.002 4.527 2.832 1.00 97.75 91 HIS A O 1
ATOM 695 N N . SER A 1 92 ? 2.947 4.713 4.869 1.00 96.94 92 SER A N 1
ATOM 696 C CA . SER A 1 92 ? 3.035 3.273 5.115 1.00 96.94 92 SER A CA 1
ATOM 697 C C . SER A 1 92 ? 3.752 2.555 3.960 1.00 96.94 92 SER A C 1
ATOM 699 O O . SER A 1 92 ? 4.900 2.865 3.671 1.00 96.94 92 SER A O 1
ATOM 701 N N . GLN A 1 93 ? 3.102 1.621 3.259 1.00 97.00 93 GLN A N 1
ATOM 702 C CA . GLN A 1 93 ? 3.730 0.917 2.140 1.00 97.00 93 GLN A CA 1
ATOM 703 C C . GLN A 1 93 ? 4.178 1.834 0.991 1.00 97.00 93 GLN A C 1
ATOM 705 O O . GLN A 1 93 ? 5.069 1.468 0.230 1.00 97.00 93 GLN A O 1
ATOM 710 N N . GLY A 1 94 ? 3.585 3.029 0.873 1.00 98.19 94 GLY A N 1
ATOM 711 C CA . GLY A 1 94 ? 3.980 4.020 -0.122 1.00 98.19 94 GLY A CA 1
ATOM 712 C C . GLY A 1 94 ? 5.421 4.497 0.065 1.00 98.19 94 GLY A C 1
ATOM 713 O O . GLY A 1 94 ? 6.042 4.944 -0.896 1.00 98.19 94 GLY A O 1
ATOM 714 N N . GLU A 1 95 ? 5.996 4.335 1.263 1.00 98.56 95 GLU A N 1
ATOM 715 C CA . GLU A 1 95 ? 7.417 4.603 1.514 1.00 98.56 95 GLU A CA 1
ATOM 716 C C . GLU A 1 95 ? 8.344 3.723 0.677 1.00 98.56 95 GLU A C 1
ATOM 718 O O . GLU A 1 95 ? 9.424 4.175 0.319 1.00 98.56 95 GLU A O 1
ATOM 723 N N . ILE A 1 96 ? 7.920 2.519 0.284 1.00 98.56 96 ILE A N 1
ATOM 724 C CA . ILE A 1 96 ? 8.735 1.627 -0.551 1.00 98.56 96 ILE A CA 1
ATOM 725 C C . ILE A 1 96 ? 8.896 2.224 -1.959 1.00 98.56 96 ILE A C 1
ATOM 727 O O . ILE A 1 96 ? 10.005 2.292 -2.489 1.00 98.56 96 ILE A O 1
ATOM 731 N N . ALA A 1 97 ? 7.805 2.732 -2.545 1.00 98.62 97 ALA A N 1
ATOM 732 C CA . ALA A 1 97 ? 7.852 3.441 -3.824 1.00 98.62 97 ALA A CA 1
ATOM 733 C C . ALA A 1 97 ? 8.618 4.768 -3.702 1.00 98.62 97 ALA A C 1
ATOM 735 O O . ALA A 1 97 ? 9.429 5.094 -4.566 1.00 98.62 97 ALA A O 1
ATOM 736 N N . ALA A 1 98 ? 8.410 5.513 -2.610 1.00 98.69 98 ALA A N 1
ATOM 737 C CA . ALA A 1 98 ? 9.141 6.751 -2.351 1.00 98.69 98 ALA A CA 1
ATOM 738 C C . ALA A 1 98 ? 10.658 6.509 -2.253 1.00 98.69 98 ALA A C 1
ATOM 740 O O . ALA A 1 98 ? 11.428 7.229 -2.883 1.00 98.69 98 ALA A O 1
ATOM 741 N N . ALA A 1 99 ? 11.086 5.477 -1.522 1.00 98.56 99 ALA A N 1
ATOM 742 C CA . ALA A 1 99 ? 12.490 5.112 -1.363 1.00 98.56 99 ALA A CA 1
ATOM 743 C C . ALA A 1 99 ? 13.144 4.748 -2.703 1.00 98.56 99 ALA A C 1
ATOM 745 O O . ALA A 1 99 ? 14.245 5.219 -2.986 1.00 98.56 99 ALA A O 1
ATOM 746 N N . TYR A 1 100 ? 12.446 3.999 -3.564 1.00 98.56 100 TYR A N 1
ATOM 747 C CA . TYR A 1 100 ? 12.910 3.739 -4.929 1.00 98.56 100 TYR A CA 1
ATOM 748 C C . TYR A 1 100 ? 13.046 5.031 -5.751 1.00 98.56 100 TYR A C 1
ATOM 750 O O . TYR A 1 100 ? 14.095 5.283 -6.340 1.00 98.56 100 TYR A O 1
ATOM 758 N N . ILE A 1 101 ? 12.025 5.896 -5.757 1.00 98.44 101 ILE A N 1
ATOM 759 C CA . ILE A 1 101 ? 12.051 7.144 -6.541 1.00 98.44 101 ILE A CA 1
ATOM 760 C C . ILE A 1 101 ? 13.124 8.121 -6.037 1.00 98.44 101 ILE A C 1
ATOM 762 O O . ILE A 1 101 ? 13.699 8.863 -6.832 1.00 98.44 101 ILE A O 1
ATOM 766 N N . ALA A 1 102 ? 13.440 8.099 -4.741 1.00 98.12 102 ALA A N 1
ATOM 767 C CA . ALA A 1 102 ? 14.562 8.839 -4.165 1.00 98.12 102 ALA A CA 1
ATOM 768 C C . ALA A 1 102 ? 15.941 8.229 -4.478 1.00 98.12 102 ALA A C 1
ATOM 770 O O . ALA A 1 102 ? 16.955 8.862 -4.194 1.00 98.12 102 ALA A O 1
ATOM 771 N N . GLY A 1 103 ? 15.995 7.015 -5.035 1.00 97.44 103 GLY A N 1
ATOM 772 C CA . GLY A 1 103 ? 17.233 6.273 -5.277 1.00 97.44 103 GLY A CA 1
ATOM 773 C C . GLY A 1 103 ? 17.846 5.641 -4.023 1.00 97.44 103 GLY A C 1
ATOM 774 O O . GLY A 1 103 ? 19.013 5.267 -4.055 1.00 97.44 103 GLY A O 1
ATOM 775 N N . ALA A 1 104 ? 17.087 5.537 -2.928 1.00 98.00 104 ALA A N 1
ATOM 776 C CA . ALA A 1 104 ? 17.525 4.885 -1.692 1.00 98.00 104 ALA A CA 1
ATOM 777 C C . ALA A 1 104 ? 17.426 3.353 -1.756 1.00 98.00 104 ALA A C 1
ATOM 779 O O . ALA A 1 104 ? 18.082 2.683 -0.973 1.00 98.00 104 ALA A O 1
ATOM 780 N N . LEU A 1 105 ? 16.606 2.820 -2.667 1.00 98.06 105 LEU A N 1
ATOM 781 C CA . LEU A 1 105 ? 16.512 1.394 -2.979 1.00 98.06 105 LEU A CA 1
ATOM 782 C C . LEU A 1 105 ? 16.624 1.201 -4.490 1.00 98.06 105 LEU A C 1
ATOM 784 O O . LEU A 1 105 ? 16.055 1.981 -5.261 1.00 98.06 105 LEU A O 1
ATOM 788 N N . SER A 1 106 ? 17.291 0.133 -4.923 1.00 98.25 106 SER A N 1
ATOM 789 C CA . SER A 1 106 ? 17.149 -0.343 -6.300 1.00 98.25 106 SER A CA 1
ATOM 790 C C . SER A 1 106 ? 15.729 -0.869 -6.555 1.00 98.25 106 SER A C 1
ATOM 792 O O . SER A 1 106 ? 14.970 -1.159 -5.626 1.00 98.25 106 SER A O 1
ATOM 794 N N . LEU A 1 107 ? 15.352 -1.019 -7.831 1.00 98.56 107 LEU A N 1
ATOM 795 C CA . LEU A 1 107 ? 14.042 -1.580 -8.177 1.00 98.56 107 LEU A CA 1
ATOM 796 C C . LEU A 1 107 ? 13.883 -3.011 -7.638 1.00 98.56 107 LEU A C 1
ATOM 798 O O . LEU A 1 107 ? 12.827 -3.338 -7.105 1.00 98.56 107 LEU A O 1
ATOM 802 N N . ALA A 1 108 ? 14.938 -3.824 -7.727 1.00 98.19 108 ALA A N 1
ATOM 803 C CA . ALA A 1 108 ? 14.952 -5.200 -7.237 1.00 98.19 108 ALA A CA 1
ATOM 804 C C . ALA A 1 108 ? 14.760 -5.269 -5.712 1.00 98.19 108 ALA A C 1
ATOM 806 O O . ALA A 1 108 ? 13.951 -6.054 -5.217 1.00 98.19 108 ALA A O 1
ATOM 807 N N . GLU A 1 109 ? 15.447 -4.410 -4.951 1.00 98.12 109 GLU A N 1
ATOM 808 C CA . GLU A 1 109 ? 15.282 -4.329 -3.492 1.00 98.12 109 GLU A CA 1
ATOM 809 C C . GLU A 1 109 ? 13.877 -3.876 -3.109 1.00 98.12 109 GLU A C 1
ATOM 811 O O . GLU A 1 109 ? 13.233 -4.497 -2.264 1.00 98.12 109 GLU A O 1
ATOM 816 N N . ALA A 1 110 ? 13.365 -2.830 -3.756 1.00 98.50 110 ALA A N 1
ATOM 817 C CA . ALA A 1 110 ? 12.027 -2.325 -3.488 1.00 98.50 110 ALA A CA 1
ATOM 818 C C . ALA A 1 110 ? 10.937 -3.358 -3.846 1.00 98.50 110 ALA A C 1
ATOM 820 O O . ALA A 1 110 ? 9.999 -3.552 -3.067 1.00 98.50 110 ALA A O 1
ATOM 821 N N . ALA A 1 111 ? 11.095 -4.075 -4.966 1.00 98.62 111 ALA A N 1
ATOM 822 C CA . ALA A 1 111 ? 10.221 -5.172 -5.379 1.00 98.62 111 ALA A CA 1
ATOM 823 C C . ALA A 1 111 ? 10.237 -6.329 -4.367 1.00 98.62 111 ALA A C 1
ATOM 825 O O . ALA A 1 111 ? 9.176 -6.783 -3.932 1.00 98.62 111 ALA A O 1
ATOM 826 N N . LYS A 1 112 ? 11.428 -6.749 -3.915 1.00 98.25 112 LYS A N 1
ATOM 827 C CA . LYS A 1 112 ? 11.583 -7.745 -2.846 1.00 98.25 112 LYS A CA 1
ATOM 828 C C . LYS A 1 112 ? 10.850 -7.307 -1.576 1.00 98.25 112 LYS A C 1
ATOM 830 O O . LYS A 1 112 ? 10.088 -8.088 -1.006 1.00 98.25 112 LYS A O 1
ATOM 835 N N . VAL A 1 113 ? 11.056 -6.061 -1.138 1.00 98.31 113 VAL A N 1
ATOM 836 C CA . VAL A 1 113 ? 10.444 -5.529 0.088 1.00 98.31 113 VAL A CA 1
ATOM 837 C C . VAL A 1 113 ? 8.921 -5.537 -0.005 1.00 98.31 113 VAL A C 1
ATOM 839 O O . VAL A 1 113 ? 8.276 -6.066 0.898 1.00 98.31 113 VAL A O 1
ATOM 842 N N . VAL A 1 114 ? 8.326 -4.994 -1.074 1.00 98.56 114 VAL A N 1
ATOM 843 C CA . VAL A 1 114 ? 6.857 -4.941 -1.188 1.00 98.56 114 VAL A CA 1
ATOM 844 C C . VAL A 1 114 ? 6.237 -6.332 -1.331 1.00 98.56 114 VAL A C 1
ATOM 846 O O . VAL A 1 114 ? 5.212 -6.606 -0.703 1.00 98.56 114 VAL A O 1
ATOM 849 N N . ALA A 1 115 ? 6.864 -7.235 -2.089 1.00 98.44 115 ALA A N 1
ATOM 850 C CA . ALA A 1 115 ? 6.346 -8.584 -2.291 1.00 98.44 115 ALA A CA 1
ATOM 851 C C . ALA A 1 115 ? 6.380 -9.402 -0.992 1.00 98.44 115 ALA A C 1
ATOM 853 O O . ALA A 1 115 ? 5.348 -9.904 -0.553 1.00 98.44 115 ALA A O 1
ATOM 854 N N . LEU A 1 116 ? 7.532 -9.470 -0.318 1.00 98.06 116 LEU A N 1
ATOM 855 C CA . LEU A 1 116 ? 7.673 -10.272 0.901 1.00 98.06 116 LEU A CA 1
ATOM 856 C C . LEU A 1 116 ? 6.904 -9.665 2.081 1.00 98.06 116 LEU A C 1
ATOM 858 O O . LEU A 1 116 ? 6.289 -10.395 2.859 1.00 98.06 116 LEU A O 1
ATOM 862 N N . ARG A 1 117 ? 6.854 -8.328 2.190 1.00 97.50 117 ARG A N 1
ATOM 863 C CA . ARG A 1 117 ? 6.032 -7.650 3.202 1.00 97.50 117 ARG A CA 1
ATOM 864 C C . ARG A 1 117 ? 4.556 -7.985 3.037 1.00 97.50 117 ARG A C 1
ATOM 866 O O . ARG A 1 117 ? 3.892 -8.307 4.019 1.00 97.50 117 ARG A O 1
ATOM 873 N N . SER A 1 118 ? 4.031 -7.857 1.824 1.00 97.25 118 SER A N 1
ATOM 874 C CA . SER A 1 118 ? 2.607 -8.067 1.566 1.00 97.25 118 SER A CA 1
ATOM 875 C C . SER A 1 118 ? 2.206 -9.538 1.729 1.00 97.25 118 SER A C 1
ATOM 877 O O . SER A 1 118 ? 1.194 -9.811 2.370 1.00 97.25 118 SER A O 1
ATOM 879 N N . ALA A 1 119 ? 3.057 -10.479 1.306 1.00 97.38 119 ALA A N 1
ATOM 880 C CA . ALA A 1 119 ? 2.882 -11.908 1.574 1.00 97.38 119 ALA A CA 1
ATOM 881 C C . ALA A 1 119 ? 2.888 -12.244 3.079 1.00 97.38 119 ALA A C 1
ATOM 883 O O . ALA A 1 119 ? 2.075 -13.040 3.547 1.00 97.38 119 ALA A O 1
ATOM 884 N N . ALA A 1 120 ? 3.764 -11.618 3.870 1.00 97.00 120 ALA A N 1
ATOM 885 C CA . ALA A 1 120 ? 3.758 -11.791 5.323 1.00 97.00 120 ALA A CA 1
ATOM 886 C C . ALA A 1 120 ? 2.480 -11.223 5.964 1.00 97.00 120 ALA A C 1
ATOM 888 O O . ALA A 1 120 ? 1.912 -11.844 6.862 1.00 97.00 120 ALA A O 1
ATOM 889 N N . LEU A 1 121 ? 2.001 -10.066 5.491 1.00 96.56 121 LEU A N 1
ATOM 890 C CA . LEU A 1 121 ? 0.757 -9.457 5.973 1.00 96.56 121 LEU A CA 1
ATOM 891 C C . LEU A 1 121 ? -0.475 -10.316 5.680 1.00 96.56 121 LEU A C 1
ATOM 893 O O . LEU A 1 121 ? -1.372 -10.350 6.517 1.00 96.56 121 LEU A O 1
ATOM 897 N N . ALA A 1 122 ? -0.497 -11.059 4.571 1.00 95.88 122 ALA A N 1
ATOM 898 C CA . ALA A 1 122 ? -1.578 -11.996 4.261 1.00 95.88 122 ALA A CA 1
ATOM 899 C C . ALA A 1 122 ? -1.776 -13.061 5.361 1.00 95.88 122 ALA A C 1
ATOM 901 O O . ALA A 1 122 ? -2.886 -13.526 5.595 1.00 95.88 122 ALA A O 1
ATOM 902 N N . GLN A 1 123 ? -0.729 -13.396 6.128 1.00 95.62 123 GLN A N 1
ATOM 903 C CA . GLN A 1 123 ? -0.829 -14.322 7.268 1.00 95.62 123 GLN A CA 1
ATOM 904 C C . GLN A 1 123 ? -1.607 -13.737 8.466 1.00 95.62 123 GLN A C 1
ATOM 906 O O . GLN A 1 123 ? -1.927 -14.465 9.413 1.00 95.62 123 GLN A O 1
ATOM 911 N N . LEU A 1 124 ? -1.870 -12.426 8.461 1.00 95.31 124 LEU A N 1
ATOM 912 C CA . LEU A 1 124 ? -2.683 -11.714 9.453 1.00 95.31 124 LEU A CA 1
ATOM 913 C C . LEU A 1 124 ? -4.142 -11.543 9.017 1.00 95.31 124 LEU A C 1
ATOM 915 O O . LEU A 1 124 ? -4.921 -10.951 9.763 1.00 95.31 124 LEU A O 1
ATOM 919 N N . ALA A 1 125 ? -4.510 -12.038 7.834 1.00 93.50 125 ALA A N 1
ATOM 920 C CA . ALA A 1 125 ? -5.876 -11.976 7.340 1.00 93.50 125 ALA A CA 1
ATOM 921 C C . ALA A 1 125 ? -6.862 -12.548 8.371 1.00 93.50 125 ALA A C 1
ATOM 923 O O . ALA A 1 125 ? -6.656 -13.617 8.955 1.00 93.50 125 ALA A O 1
ATOM 924 N N . GLY A 1 126 ? -7.927 -11.796 8.625 1.00 92.75 126 GLY A N 1
ATOM 925 C CA . GLY A 1 126 ? -8.963 -12.098 9.603 1.00 92.75 126 GLY A CA 1
ATOM 926 C C . GLY A 1 126 ? -8.573 -11.882 11.068 1.00 92.75 126 GLY A C 1
ATOM 927 O O . GLY A 1 126 ? -9.416 -12.122 11.933 1.00 92.75 126 GLY A O 1
ATOM 928 N N . THR A 1 127 ? -7.347 -11.447 11.396 1.00 93.19 127 THR A N 1
ATOM 929 C CA . THR A 1 127 ? -6.946 -11.273 12.807 1.00 93.19 127 THR A CA 1
ATOM 930 C C . THR A 1 127 ? -7.193 -9.876 13.357 1.00 93.19 127 THR A C 1
ATOM 932 O O . THR A 1 127 ? -7.147 -9.700 14.571 1.00 93.19 127 THR A O 1
ATOM 935 N N . GLY A 1 128 ? -7.474 -8.888 12.509 1.00 96.00 128 GLY A N 1
ATOM 936 C CA . GLY A 1 128 ? -7.756 -7.526 12.946 1.00 96.00 128 GLY A CA 1
ATOM 937 C C . GLY A 1 128 ? -8.403 -6.686 11.855 1.00 96.00 128 GLY A C 1
ATOM 938 O O . GLY A 1 128 ? -8.669 -7.166 10.759 1.00 96.00 128 GLY A O 1
ATOM 939 N N . THR A 1 129 ? -8.650 -5.417 12.153 1.00 96.69 129 THR A N 1
ATOM 940 C CA . THR A 1 129 ? -9.255 -4.476 11.203 1.00 96.69 129 THR A CA 1
ATOM 941 C C . THR A 1 129 ? -8.745 -3.056 11.438 1.00 96.69 129 THR A C 1
ATOM 943 O O . THR A 1 129 ? -7.959 -2.797 12.359 1.00 96.69 129 THR A O 1
ATOM 946 N N . MET A 1 130 ? -9.169 -2.123 10.587 1.00 97.69 130 M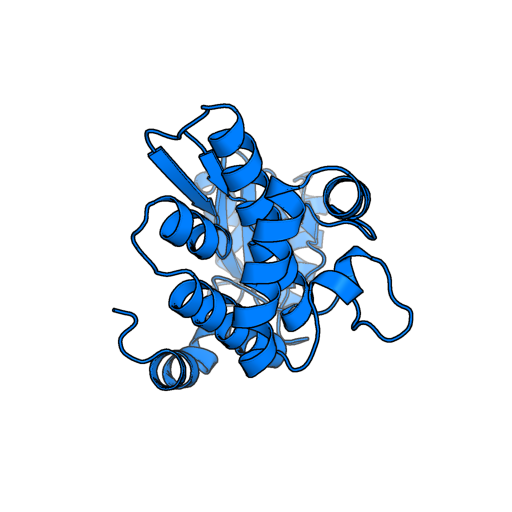ET A N 1
ATOM 947 C CA . MET A 1 130 ? -8.814 -0.711 10.669 1.00 97.69 130 MET A CA 1
ATOM 948 C C . MET A 1 130 ? -10.019 0.191 10.403 1.00 97.69 130 MET A C 1
ATOM 950 O O . MET A 1 130 ? -10.928 -0.156 9.650 1.00 97.69 130 MET A O 1
ATOM 954 N N . ALA A 1 131 ? -9.998 1.394 10.975 1.00 97.56 131 ALA A N 1
ATOM 955 C CA . ALA A 1 131 ? -11.031 2.399 10.751 1.00 97.56 131 ALA A CA 1
ATOM 956 C C . ALA A 1 131 ? -10.447 3.813 10.656 1.00 97.56 131 ALA A C 1
ATOM 958 O O . ALA A 1 131 ? -9.458 4.155 11.302 1.00 97.56 131 ALA A O 1
ATOM 959 N N . SER A 1 132 ? -11.084 4.647 9.841 1.00 97.12 132 SER A N 1
ATOM 960 C CA . SER A 1 132 ? -10.799 6.069 9.685 1.00 97.12 132 SER A CA 1
ATOM 961 C C . SER A 1 132 ? -11.712 6.882 10.591 1.00 97.12 132 SER A C 1
ATOM 963 O O . SER A 1 132 ? -12.927 6.831 10.425 1.00 97.12 132 SER A O 1
ATOM 965 N N . VAL A 1 133 ? -11.139 7.686 11.481 1.00 97.88 133 VAL A N 1
ATOM 966 C CA . VAL A 1 133 ? -11.846 8.521 12.460 1.00 97.88 133 VAL A CA 1
ATOM 967 C C . VAL A 1 133 ? -11.586 9.996 12.157 1.00 97.88 133 VAL A C 1
ATOM 969 O O . VAL A 1 133 ? -10.431 10.417 12.055 1.00 97.88 133 VAL A O 1
ATOM 972 N N . LEU A 1 134 ? -12.639 10.807 12.024 1.00 97.31 134 LEU A N 1
ATOM 973 C CA . LEU A 1 134 ? -12.507 12.262 11.861 1.00 97.31 134 LEU A CA 1
ATOM 974 C C . LEU A 1 134 ? -12.356 12.965 13.215 1.00 97.31 134 LEU A C 1
ATOM 976 O O . LEU A 1 134 ? -13.195 13.770 13.616 1.00 97.31 134 LEU A O 1
ATOM 980 N N . LEU A 1 135 ? -11.279 12.622 13.919 1.00 97.62 135 LEU A N 1
ATOM 981 C CA . LEU A 1 135 ? -10.827 13.270 15.145 1.00 97.62 135 LEU A CA 1
ATOM 982 C C . LEU A 1 135 ? -9.316 13.489 15.106 1.00 97.62 135 LEU A C 1
ATOM 984 O O . LEU A 1 135 ? -8.576 12.771 14.421 1.00 97.62 135 LEU A O 1
ATOM 988 N N . SER A 1 136 ? -8.871 14.483 15.872 1.00 97.56 136 SER A N 1
ATOM 989 C CA . SER A 1 136 ? -7.459 14.680 16.185 1.00 97.56 136 SER A CA 1
ATOM 990 C C . SER A 1 136 ? -6.942 13.514 17.046 1.00 97.56 136 SER A C 1
ATOM 992 O O . SER A 1 136 ? -7.729 12.874 17.757 1.00 97.56 136 SER A O 1
ATOM 994 N N . PRO A 1 137 ? -5.636 13.201 17.023 1.00 96.94 137 PRO A N 1
ATOM 995 C CA . PRO A 1 137 ? -5.078 12.212 17.939 1.00 96.94 137 PRO A CA 1
ATOM 996 C C . PRO A 1 137 ? -5.237 12.633 19.410 1.00 96.94 137 PRO A C 1
ATOM 998 O O . PRO A 1 137 ? -5.348 11.766 20.275 1.00 96.94 137 PRO A O 1
ATOM 1001 N N . GLU A 1 138 ? -5.266 13.933 19.710 1.00 97.25 138 GLU A N 1
ATOM 1002 C CA . GLU A 1 138 ? -5.485 14.474 21.053 1.00 97.25 138 GLU A CA 1
ATOM 1003 C C . GLU A 1 138 ? -6.893 14.164 21.572 1.00 97.25 138 GLU A C 1
ATOM 1005 O O . GLU A 1 138 ? -7.027 13.682 22.696 1.00 97.25 138 GLU A O 1
ATOM 1010 N N . ASP A 1 139 ? -7.920 14.370 20.746 1.00 96.81 139 ASP A N 1
ATOM 1011 C CA . ASP A 1 139 ? -9.319 14.103 21.104 1.00 96.81 139 ASP A CA 1
ATOM 1012 C C . ASP A 1 139 ? -9.636 12.602 21.093 1.00 96.81 139 ASP A C 1
ATOM 1014 O O . ASP A 1 139 ? -10.478 12.125 21.855 1.00 96.81 139 ASP A O 1
ATOM 1018 N N . LEU A 1 140 ? -8.945 11.833 20.245 1.00 97.00 140 LEU A N 1
ATOM 1019 C CA . LEU A 1 140 ? -9.159 10.395 20.113 1.00 97.00 140 LEU A CA 1
ATOM 1020 C C . LEU A 1 140 ? -8.532 9.592 21.262 1.00 97.00 140 LEU A C 1
ATOM 1022 O O . LEU A 1 140 ? -9.110 8.603 21.712 1.00 97.00 140 LEU A O 1
ATOM 1026 N N . ARG A 1 141 ? -7.362 9.998 21.773 1.00 96.06 141 ARG A N 1
ATOM 1027 C CA . ARG A 1 141 ? -6.639 9.267 22.835 1.00 96.06 141 ARG A CA 1
ATOM 1028 C C . ARG A 1 141 ? -7.480 8.991 24.094 1.00 96.06 141 ARG A C 1
ATOM 1030 O O . ARG A 1 141 ? -7.423 7.855 24.565 1.00 96.06 141 ARG A O 1
ATOM 1037 N N . PRO A 1 142 ? -8.251 9.948 24.651 1.00 95.88 142 PRO A N 1
ATOM 1038 C CA . PRO A 1 142 ? -9.146 9.685 25.778 1.00 95.88 142 PRO A CA 1
ATOM 1039 C C . PRO A 1 142 ? -10.210 8.628 25.469 1.00 95.88 142 PRO A C 1
ATOM 1041 O O . PRO A 1 142 ? -10.484 7.779 26.313 1.00 95.88 142 PRO A O 1
ATOM 1044 N N . LEU A 1 143 ? -10.766 8.640 24.252 1.00 95.88 143 LEU A N 1
ATOM 1045 C CA . LEU A 1 143 ? -11.782 7.678 23.813 1.00 95.88 143 LEU A CA 1
ATOM 1046 C C . LEU A 1 143 ? -11.209 6.266 23.638 1.00 95.88 143 LEU A C 1
ATOM 1048 O O . LEU A 1 143 ? -11.933 5.283 23.789 1.00 95.88 143 LEU A O 1
ATOM 1052 N N . LEU A 1 144 ? -9.907 6.162 23.356 1.00 96.56 144 LEU A N 1
ATOM 1053 C CA . LEU A 1 144 ? -9.202 4.889 23.217 1.00 96.56 144 LEU A CA 1
ATOM 1054 C C . LEU A 1 144 ? -8.747 4.276 24.555 1.00 96.56 144 LEU A C 1
ATOM 1056 O O . LEU A 1 144 ? -8.446 3.085 24.593 1.00 96.56 144 LEU A O 1
ATOM 1060 N N . GLN A 1 145 ? -8.736 5.030 25.665 1.00 95.06 145 GLN A N 1
ATOM 1061 C CA . GLN A 1 145 ? -8.295 4.526 26.981 1.00 95.06 145 GLN A CA 1
ATOM 1062 C C . GLN A 1 145 ? -8.976 3.214 27.420 1.00 95.06 145 GLN A C 1
ATOM 1064 O O . GLN A 1 145 ? -8.261 2.318 27.872 1.00 95.06 145 GLN A O 1
ATOM 1069 N N . PRO A 1 146 ? -10.307 3.034 27.265 1.00 95.62 146 PRO A N 1
ATOM 1070 C CA . PRO A 1 146 ? -10.978 1.793 27.661 1.00 95.62 146 PRO A CA 1
ATOM 1071 C C . PRO A 1 146 ? -10.514 0.549 26.887 1.00 95.62 146 PRO A C 1
ATOM 1073 O O . PRO A 1 146 ? -10.674 -0.568 27.370 1.00 95.62 146 PRO A O 1
ATOM 1076 N N . TRP A 1 147 ? -9.930 0.734 25.701 1.00 94.88 147 TRP A N 1
ATOM 1077 C CA . TRP A 1 147 ? -9.510 -0.344 24.801 1.00 94.88 147 TRP A CA 1
ATOM 1078 C C . TRP A 1 147 ? -8.079 -0.814 25.064 1.00 94.88 147 TRP A C 1
ATOM 1080 O O . TRP A 1 147 ? -7.705 -1.911 24.646 1.00 94.88 147 TRP A O 1
ATOM 1090 N N . ASN A 1 148 ? -7.296 -0.026 25.806 1.00 90.69 148 ASN A N 1
ATOM 1091 C CA . ASN A 1 148 ? -5.916 -0.326 26.177 1.00 90.69 148 ASN A CA 1
ATOM 1092 C C . ASN A 1 148 ? -5.071 -0.751 24.954 1.00 90.69 148 ASN A C 1
ATOM 1094 O O . ASN A 1 148 ? -4.903 0.031 24.025 1.00 90.69 148 ASN A O 1
ATOM 1098 N N . THR A 1 149 ? -4.554 -1.982 24.925 1.00 90.88 149 THR A N 1
ATOM 1099 C CA . THR A 1 149 ? -3.696 -2.497 23.846 1.00 90.88 149 THR A CA 1
ATOM 1100 C C . THR A 1 149 ? -4.467 -3.075 22.657 1.00 90.88 149 THR A C 1
ATOM 1102 O O . THR A 1 149 ? -3.836 -3.471 21.682 1.00 90.88 149 THR A O 1
ATOM 1105 N N . GLN A 1 150 ? -5.801 -3.147 22.723 1.00 96.12 150 GLN A N 1
ATOM 1106 C CA . GLN A 1 150 ? -6.630 -3.750 21.668 1.00 96.12 150 GLN A CA 1
ATOM 1107 C C . GLN A 1 150 ? -6.770 -2.845 20.439 1.00 96.12 150 GLN A C 1
ATOM 1109 O O . GLN A 1 150 ? -7.004 -3.349 19.346 1.00 96.12 150 GLN A O 1
ATOM 1114 N N . ILE A 1 151 ? -6.627 -1.520 20.601 1.00 97.69 151 ILE A N 1
ATOM 1115 C CA . ILE A 1 151 ? -6.713 -0.533 19.516 1.00 97.69 151 ILE A CA 1
ATOM 1116 C C . ILE A 1 151 ? -5.512 0.412 19.588 1.00 97.69 151 ILE A C 1
ATOM 1118 O O . ILE A 1 151 ? -5.216 0.995 20.628 1.00 97.69 151 ILE A O 1
ATOM 1122 N N . SER A 1 152 ? -4.835 0.591 18.459 1.00 97.31 152 SER A N 1
ATOM 1123 C CA . SER A 1 152 ? -3.710 1.508 18.273 1.00 97.31 152 SER A CA 1
ATOM 1124 C C . SER A 1 152 ? -4.060 2.599 17.265 1.00 97.31 152 SER A C 1
ATOM 1126 O O . SER A 1 152 ? -4.770 2.352 16.290 1.00 97.31 152 SER A O 1
ATOM 1128 N N . ILE A 1 153 ? -3.516 3.803 17.459 1.00 97.69 153 ILE A N 1
ATOM 1129 C CA . ILE A 1 153 ? -3.487 4.822 16.401 1.00 97.69 153 ILE A CA 1
ATOM 1130 C C . ILE A 1 153 ? -2.465 4.370 15.352 1.00 97.69 153 ILE A C 1
ATOM 1132 O O . ILE A 1 153 ? -1.271 4.327 15.632 1.00 97.69 153 ILE A O 1
ATOM 1136 N N . ALA A 1 154 ? -2.948 4.038 14.157 1.00 97.31 154 ALA A N 1
ATOM 1137 C CA . ALA A 1 154 ? -2.153 3.531 13.043 1.00 97.31 154 ALA A CA 1
ATOM 1138 C C . ALA A 1 154 ? -1.522 4.647 12.202 1.00 97.31 154 ALA A C 1
ATOM 1140 O O . ALA A 1 154 ? -0.415 4.496 11.694 1.00 97.31 154 ALA A O 1
ATOM 1141 N N . ALA A 1 155 ? -2.237 5.759 12.017 1.00 97.50 155 ALA A N 1
ATOM 1142 C CA . ALA A 1 155 ? -1.751 6.902 11.249 1.00 97.50 155 ALA A CA 1
ATOM 1143 C C . ALA A 1 155 ? -2.467 8.190 11.658 1.00 97.50 155 ALA A C 1
ATOM 1145 O O . ALA A 1 155 ? -3.637 8.166 12.032 1.00 97.50 155 ALA A O 1
ATOM 1146 N N . ILE A 1 156 ? -1.779 9.321 11.525 1.00 97.62 156 ILE A N 1
ATOM 1147 C CA . ILE A 1 156 ? -2.356 10.661 11.668 1.00 97.62 156 ILE A CA 1
ATOM 1148 C C . ILE A 1 156 ? -2.248 11.318 10.295 1.00 97.62 156 ILE A C 1
ATOM 1150 O O . ILE A 1 156 ? -1.169 11.731 9.878 1.00 97.62 156 ILE A O 1
ATOM 1154 N N . ASN A 1 157 ? -3.360 11.360 9.565 1.00 95.25 157 ASN A N 1
ATOM 1155 C CA . ASN A 1 157 ? -3.404 11.852 8.186 1.00 95.25 157 ASN A CA 1
ATOM 1156 C C . ASN A 1 157 ? -3.638 13.367 8.114 1.00 95.25 157 ASN A C 1
ATOM 1158 O O . ASN A 1 157 ? -3.418 13.986 7.076 1.00 95.25 157 ASN A O 1
ATOM 1162 N N . GLY A 1 158 ? -4.084 13.969 9.215 1.00 95.44 158 GLY A N 1
ATOM 1163 C CA . GLY A 1 158 ? -4.290 15.403 9.334 1.00 95.44 158 GLY A CA 1
ATOM 1164 C C . GLY A 1 158 ? -4.678 15.805 10.757 1.00 95.44 158 GLY A C 1
ATOM 1165 O O . GLY A 1 158 ? -4.857 14.943 11.616 1.00 95.44 158 GLY A O 1
ATOM 1166 N N . PRO A 1 159 ? -4.861 17.111 11.013 1.00 96.25 159 PRO A N 1
ATOM 1167 C CA . PRO A 1 159 ? -5.146 17.634 12.352 1.00 96.25 159 PRO A CA 1
ATOM 1168 C C . PRO A 1 159 ? -6.478 17.146 12.942 1.00 96.25 159 PRO A C 1
ATOM 1170 O O . PRO A 1 159 ? -6.670 17.221 14.146 1.00 96.25 159 PRO A O 1
ATOM 1173 N N . ALA A 1 160 ? -7.391 16.646 12.107 1.00 96.88 160 ALA A N 1
ATOM 1174 C CA . ALA A 1 160 ? -8.673 16.077 12.520 1.00 96.88 160 ALA A CA 1
ATOM 1175 C C . ALA A 1 160 ? -8.970 14.753 11.792 1.00 96.88 160 ALA A C 1
ATOM 1177 O O . ALA A 1 160 ? -10.125 14.438 11.515 1.00 96.88 160 ALA A O 1
ATOM 1178 N N . HIS A 1 161 ? -7.929 14.007 11.399 1.00 97.50 161 HIS A N 1
ATOM 1179 C CA . HIS A 1 161 ? -8.087 12.746 10.674 1.00 97.50 161 HIS A CA 1
ATOM 1180 C C . HIS A 1 161 ? -7.056 11.720 11.132 1.00 97.50 161 HIS A C 1
ATOM 1182 O O . HIS A 1 161 ? -5.866 11.836 10.834 1.00 97.50 161 HIS A O 1
ATOM 1188 N N . THR A 1 162 ? -7.540 10.693 11.822 1.00 98.25 162 THR A N 1
ATOM 1189 C CA . THR A 1 162 ? -6.722 9.641 12.422 1.00 98.25 162 THR A CA 1
ATOM 1190 C C . THR A 1 162 ? -7.206 8.27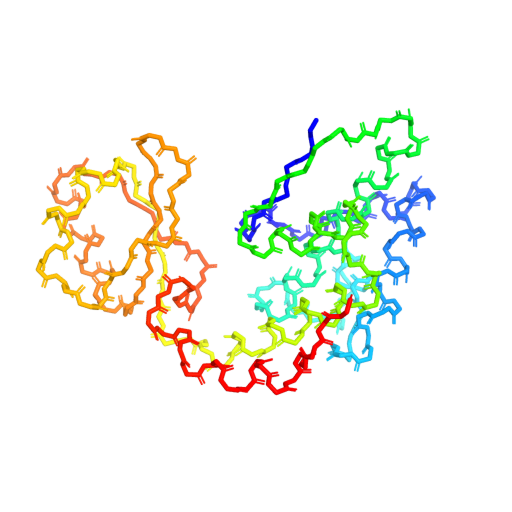3 11.957 1.00 98.25 162 THR A C 1
ATOM 1192 O O . THR A 1 162 ? -8.402 8.049 11.791 1.00 98.25 162 THR A O 1
ATOM 1195 N N . ILE A 1 163 ? -6.284 7.344 11.741 1.00 97.88 163 ILE A N 1
ATOM 1196 C CA . ILE A 1 163 ? -6.583 5.942 11.461 1.00 97.88 163 ILE A CA 1
ATOM 1197 C C . ILE A 1 163 ? -6.306 5.134 12.720 1.00 97.88 163 ILE A C 1
ATOM 1199 O O . ILE A 1 163 ? -5.257 5.304 13.342 1.00 97.88 163 ILE A O 1
ATOM 1203 N N . ILE A 1 164 ? -7.222 4.241 13.070 1.00 98.19 164 ILE A N 1
ATOM 1204 C CA . ILE A 1 164 ? -7.035 3.242 14.119 1.00 98.19 164 ILE A CA 1
ATOM 1205 C C . ILE A 1 164 ? -6.922 1.847 13.517 1.00 98.19 164 ILE A C 1
ATOM 1207 O O . ILE A 1 164 ? -7.416 1.586 12.420 1.00 98.19 164 ILE A O 1
ATOM 1211 N N . SER A 1 165 ? -6.275 0.955 14.250 1.00 98.12 165 SER A N 1
ATOM 1212 C CA . SER A 1 165 ? -6.118 -0.455 13.905 1.00 98.12 165 SER A CA 1
ATOM 1213 C C . SER A 1 165 ? -6.140 -1.301 15.168 1.00 98.12 165 SER A C 1
ATOM 1215 O O . SER A 1 165 ? -5.712 -0.832 16.224 1.00 98.12 165 SER A O 1
ATOM 1217 N N . GLY A 1 166 ? -6.625 -2.533 15.084 1.00 97.75 166 GLY A N 1
ATOM 1218 C CA . GLY A 1 166 ? -6.665 -3.396 16.256 1.00 97.75 166 GLY A CA 1
ATOM 1219 C C . GLY A 1 166 ? -7.501 -4.651 16.083 1.00 97.75 166 GLY A C 1
ATOM 1220 O O . GLY A 1 166 ? -7.818 -5.055 14.963 1.00 97.75 166 GLY A O 1
ATOM 1221 N N . ASP A 1 167 ? -7.869 -5.241 17.216 1.00 97.06 167 ASP A N 1
ATOM 1222 C CA . ASP A 1 167 ? -8.753 -6.403 17.271 1.00 97.06 167 ASP A CA 1
ATOM 1223 C C . ASP A 1 167 ? -10.097 -6.068 16.614 1.00 97.06 167 ASP A C 1
ATOM 1225 O O . ASP A 1 167 ? -10.700 -5.039 16.923 1.00 97.06 167 ASP A O 1
ATOM 1229 N N . THR A 1 168 ? -10.599 -6.952 15.748 1.00 95.62 168 THR A N 1
ATOM 1230 C CA . THR A 1 168 ? -11.838 -6.709 14.989 1.00 95.62 168 THR A CA 1
ATOM 1231 C C . THR A 1 168 ? -13.010 -6.362 15.900 1.00 95.62 168 THR A C 1
ATOM 1233 O O . THR A 1 168 ? -13.622 -5.311 15.746 1.00 95.62 168 THR A O 1
ATOM 1236 N N . ALA A 1 169 ? -13.247 -7.176 16.932 1.00 95.62 169 ALA A N 1
ATOM 1237 C CA . ALA A 1 169 ? -14.330 -6.943 17.885 1.00 95.62 169 ALA A CA 1
ATOM 1238 C C . ALA A 1 169 ? -14.185 -5.610 18.642 1.00 95.62 169 ALA A C 1
ATOM 1240 O O . ALA A 1 169 ? -15.184 -4.943 18.912 1.00 95.62 169 ALA A O 1
ATOM 1241 N N . ALA A 1 170 ? -12.951 -5.212 18.969 1.00 97.06 170 ALA A N 1
ATOM 1242 C CA . ALA A 1 170 ? -12.693 -3.959 19.664 1.00 97.06 170 ALA A CA 1
ATOM 1243 C C . ALA A 1 170 ? -12.975 -2.754 18.760 1.00 97.06 170 ALA A C 1
ATOM 1245 O O . ALA A 1 170 ? -13.677 -1.827 19.159 1.00 97.06 170 ALA A O 1
ATOM 1246 N N . VAL A 1 171 ? -12.468 -2.779 17.524 1.00 97.38 171 VAL A N 1
ATOM 1247 C CA . VAL A 1 171 ? -12.703 -1.703 16.555 1.00 97.38 171 VAL A CA 1
ATOM 1248 C C . VAL A 1 171 ? -14.188 -1.601 16.199 1.00 97.38 171 VAL A C 1
ATOM 1250 O O . VAL A 1 171 ? -14.710 -0.491 16.179 1.00 97.38 171 VAL A O 1
ATOM 1253 N N . ASP A 1 172 ? -14.890 -2.717 16.002 1.00 96.00 172 ASP A N 1
ATOM 1254 C CA . ASP A 1 172 ? -16.325 -2.723 15.686 1.00 96.00 172 ASP A CA 1
ATOM 1255 C C . ASP A 1 172 ? -17.168 -2.125 16.822 1.00 96.00 172 ASP A C 1
ATOM 1257 O O . ASP A 1 172 ? -18.052 -1.296 16.598 1.00 96.00 172 ASP A O 1
ATOM 1261 N N . GLN A 1 173 ? -16.872 -2.488 18.072 1.00 97.00 173 GLN A N 1
ATOM 1262 C CA . GLN A 1 173 ? -17.568 -1.917 19.224 1.00 97.00 173 GLN A CA 1
ATOM 1263 C C . GLN A 1 173 ? -17.188 -0.435 19.440 1.00 97.00 173 GLN A C 1
ATOM 1265 O O . GLN A 1 173 ? -18.028 0.373 19.855 1.00 97.00 173 GLN A O 1
ATOM 1270 N N . PHE A 1 174 ? -15.953 -0.039 19.116 1.00 97.50 174 PHE A N 1
ATOM 1271 C CA . PHE A 1 174 ? -15.549 1.366 19.126 1.00 97.50 174 PHE A CA 1
ATOM 1272 C C . PHE A 1 174 ? -16.2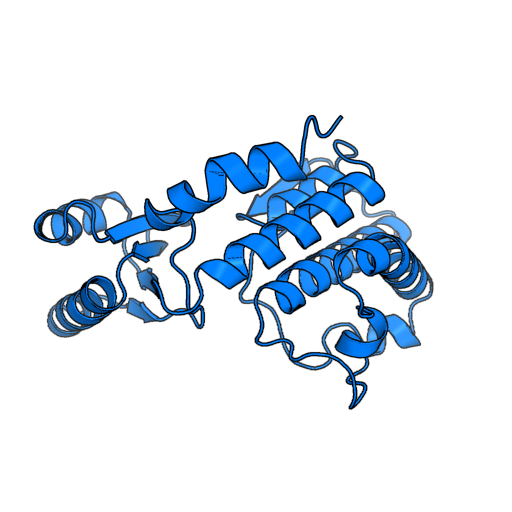63 2.186 18.047 1.00 97.50 174 PHE A C 1
ATOM 1274 O O . PHE A 1 174 ? -16.678 3.308 18.330 1.00 97.50 174 PHE A O 1
ATOM 1281 N N . ILE A 1 175 ? -16.481 1.618 16.855 1.00 96.62 175 ILE A N 1
ATOM 1282 C CA . ILE A 1 175 ? -17.289 2.235 15.794 1.00 96.62 175 ILE A CA 1
ATOM 1283 C C . ILE A 1 175 ? -18.680 2.580 16.323 1.00 96.62 175 ILE A C 1
ATOM 1285 O O . ILE A 1 175 ? -19.065 3.746 16.248 1.00 96.62 175 ILE A O 1
ATOM 1289 N N . GLY A 1 176 ? -19.373 1.628 16.957 1.00 95.00 176 GLY A N 1
ATOM 1290 C CA . GLY A 1 176 ? -20.687 1.892 17.555 1.00 95.00 176 GLY A CA 1
ATOM 1291 C C . GLY A 1 176 ? -20.650 2.997 18.620 1.00 95.00 176 GLY A C 1
ATOM 1292 O O . GLY A 1 176 ? -21.489 3.892 18.623 1.00 95.00 176 GLY A O 1
ATOM 1293 N N . THR A 1 177 ? -19.614 3.008 19.466 1.00 93.94 177 THR A N 1
ATOM 1294 C CA . THR A 1 177 ? -19.428 4.055 20.492 1.00 93.94 177 THR A CA 1
ATOM 1295 C C . THR A 1 177 ? -19.239 5.446 19.869 1.00 93.94 177 THR A C 1
ATOM 1297 O O . THR A 1 177 ? -19.755 6.440 20.382 1.00 93.94 177 THR A O 1
ATOM 1300 N N . CYS A 1 178 ? -18.494 5.535 18.765 1.00 94.19 178 CYS A N 1
ATOM 1301 C CA . CYS A 1 178 ? -18.303 6.777 18.022 1.00 94.19 178 CYS A CA 1
ATOM 1302 C C . CYS A 1 178 ? -19.597 7.252 17.354 1.00 94.19 178 CYS A C 1
ATOM 1304 O O . CYS A 1 178 ? -19.918 8.436 17.451 1.00 94.19 178 CYS A O 1
ATOM 1306 N N . GLU A 1 179 ? -20.339 6.350 16.711 1.00 92.69 179 GLU A N 1
ATOM 1307 C CA . GLU A 1 179 ? -21.599 6.671 16.034 1.00 92.69 179 GLU A CA 1
ATOM 1308 C C . GLU A 1 179 ? -22.655 7.193 17.019 1.00 92.69 179 GLU A C 1
ATOM 1310 O O . GLU A 1 179 ? -23.253 8.242 16.768 1.00 92.69 179 GLU A O 1
ATOM 1315 N N . ASP A 1 180 ? -22.794 6.554 18.186 1.00 92.44 180 ASP A N 1
ATOM 1316 C CA . ASP A 1 180 ? -23.674 7.012 19.273 1.00 92.44 180 ASP A CA 1
ATOM 1317 C C . ASP A 1 180 ? -23.272 8.401 19.807 1.00 92.44 180 ASP A C 1
ATOM 1319 O O . ASP A 1 180 ? -24.117 9.197 20.227 1.00 92.44 180 ASP A O 1
ATOM 1323 N N . GLY A 1 181 ? -21.973 8.711 19.771 1.00 89.50 181 GLY A N 1
ATOM 1324 C CA . GLY A 1 181 ? -21.400 9.998 20.168 1.00 89.50 181 GLY A CA 1
ATOM 1325 C C . GLY A 1 181 ? -21.375 11.065 19.066 1.00 89.50 181 GLY A C 1
ATOM 1326 O O . GLY A 1 181 ? -20.863 12.160 19.305 1.00 89.50 181 GLY A O 1
ATOM 1327 N N . GLY A 1 182 ? -21.884 10.773 17.863 1.00 93.75 182 GLY A N 1
ATOM 1328 C CA . GLY A 1 182 ? -21.867 11.692 16.717 1.00 93.75 182 GLY A CA 1
ATOM 1329 C C . GLY A 1 182 ? -20.487 11.898 16.073 1.00 93.75 182 GLY A C 1
ATOM 1330 O O . GLY A 1 182 ? -20.299 12.840 15.300 1.00 93.75 182 GLY A O 1
ATOM 1331 N N . VAL A 1 183 ? -19.514 11.037 16.377 1.00 95.81 183 VAL A N 1
ATOM 1332 C CA . VAL A 1 183 ? -18.175 11.052 15.779 1.00 95.81 183 VAL A CA 1
ATOM 1333 C C . VAL A 1 183 ? -18.211 10.327 14.438 1.00 95.81 183 VAL A C 1
ATOM 1335 O O . VAL A 1 183 ? -18.622 9.173 14.348 1.00 95.81 183 VAL A O 1
ATOM 1338 N N . GLN A 1 184 ? -17.729 10.983 13.380 1.00 96.75 184 GLN A N 1
ATOM 1339 C CA . GLN A 1 184 ? -17.628 10.347 12.067 1.00 96.75 184 GLN A CA 1
ATOM 1340 C C . GLN A 1 184 ? -16.485 9.330 12.049 1.00 96.75 184 GLN A C 1
ATOM 1342 O O . GLN A 1 184 ? -15.309 9.688 12.168 1.00 96.75 184 GLN A O 1
ATOM 1347 N N . ILE A 1 185 ? -16.843 8.070 11.835 1.00 97.31 185 ILE A N 1
ATOM 1348 C CA . ILE A 1 185 ? -15.925 6.947 11.703 1.00 97.31 185 ILE A CA 1
ATOM 1349 C C . ILE A 1 185 ? -16.335 6.089 10.504 1.00 97.31 185 ILE A C 1
ATOM 1351 O O . ILE A 1 185 ? -17.513 6.014 10.158 1.00 97.31 185 ILE A O 1
ATOM 1355 N N . ARG A 1 186 ? -15.365 5.490 9.808 1.00 95.44 186 ARG A N 1
ATOM 1356 C CA . ARG A 1 186 ? -15.619 4.579 8.684 1.00 95.44 186 ARG A CA 1
ATOM 1357 C C . ARG A 1 186 ? -14.673 3.385 8.733 1.00 95.44 186 ARG A C 1
ATOM 1359 O O . ARG A 1 186 ? -13.466 3.616 8.838 1.00 95.44 186 ARG A O 1
ATOM 1366 N N . PRO A 1 187 ? -15.168 2.144 8.603 1.00 94.69 187 PRO A N 1
ATOM 1367 C CA . PRO A 1 187 ? -14.295 0.989 8.449 1.00 94.69 187 PRO A CA 1
ATOM 1368 C C . PRO A 1 187 ? -13.476 1.116 7.160 1.00 94.69 187 PRO A C 1
ATOM 1370 O O . PRO A 1 187 ? -13.940 1.661 6.154 1.00 94.69 187 PRO A O 1
ATOM 1373 N N . ILE A 1 188 ? -12.241 0.629 7.200 1.00 93.25 188 ILE A N 1
ATOM 1374 C CA . ILE A 1 188 ? -11.377 0.499 6.027 1.00 93.25 188 ILE A CA 1
ATOM 1375 C C . ILE A 1 188 ? -11.502 -0.942 5.543 1.00 93.25 188 ILE A C 1
ATOM 1377 O O . ILE A 1 188 ? -11.461 -1.863 6.350 1.00 93.25 188 ILE A O 1
ATOM 1381 N N . ALA A 1 189 ? -11.651 -1.140 4.231 1.00 87.75 189 ALA A N 1
ATOM 1382 C CA . ALA A 1 189 ? -11.703 -2.469 3.622 1.00 87.75 189 ALA A CA 1
ATOM 1383 C C . ALA A 1 189 ? -10.315 -3.137 3.667 1.00 87.75 189 ALA A C 1
ATOM 1385 O O . ALA A 1 189 ? -9.554 -3.108 2.699 1.00 87.75 189 ALA A O 1
ATOM 1386 N N . VAL A 1 190 ? -9.974 -3.658 4.842 1.00 88.50 190 VAL A N 1
ATOM 1387 C CA . VAL A 1 190 ? -8.753 -4.390 5.162 1.00 88.50 190 VAL A CA 1
ATOM 1388 C C . VAL A 1 190 ? -9.079 -5.379 6.277 1.00 88.50 190 VAL A C 1
ATOM 1390 O O . VAL A 1 190 ? -9.801 -5.046 7.213 1.00 88.50 190 VAL A O 1
ATOM 1393 N N . ASP A 1 191 ? -8.567 -6.597 6.176 1.00 90.12 191 ASP A N 1
ATOM 1394 C CA . ASP A 1 191 ? -8.854 -7.700 7.097 1.00 90.12 191 ASP A CA 1
ATOM 1395 C C . ASP A 1 191 ? -7.678 -8.006 8.041 1.00 90.12 191 ASP A C 1
ATOM 1397 O O . ASP A 1 191 ? -7.601 -9.081 8.631 1.00 90.12 191 ASP A O 1
ATOM 1401 N N . TYR A 1 192 ? -6.760 -7.051 8.202 1.00 94.88 192 TYR A N 1
ATOM 1402 C CA . TYR A 1 192 ? -5.651 -7.112 9.148 1.00 94.88 192 TYR A CA 1
ATOM 1403 C C . TYR A 1 192 ? -5.389 -5.741 9.787 1.00 94.88 192 TYR A C 1
ATOM 1405 O O . TYR A 1 192 ? -5.660 -4.686 9.211 1.00 94.88 192 TYR A O 1
ATOM 1413 N N . ALA A 1 193 ? -4.801 -5.740 10.986 1.00 96.06 193 ALA A N 1
ATOM 1414 C CA . ALA A 1 193 ? -4.515 -4.528 11.754 1.00 96.06 193 ALA A CA 1
ATOM 1415 C C . ALA A 1 193 ? -3.064 -4.042 11.572 1.00 96.06 193 ALA A C 1
ATOM 1417 O O . ALA A 1 193 ? -2.190 -4.305 12.404 1.00 96.06 193 ALA A O 1
ATOM 1418 N N . SER A 1 194 ? -2.790 -3.317 10.482 1.00 95.06 194 SER A N 1
ATOM 1419 C CA . SER A 1 194 ? -1.465 -2.708 10.259 1.00 95.06 194 SER A CA 1
ATOM 1420 C C . SER A 1 194 ? -1.140 -1.613 11.282 1.00 95.06 194 SER A C 1
ATOM 1422 O O . SER A 1 194 ? -2.045 -0.920 11.730 1.00 95.06 194 SER A O 1
ATOM 1424 N N . HIS A 1 195 ? 0.148 -1.426 11.611 1.00 96.50 195 HIS A N 1
ATOM 1425 C CA . HIS A 1 195 ? 0.617 -0.432 12.600 1.00 96.50 195 HIS A CA 1
ATOM 1426 C C . HIS A 1 195 ? 0.032 -0.628 14.009 1.00 96.50 195 HIS A C 1
ATOM 1428 O O . HIS A 1 195 ? -0.264 0.330 14.721 1.00 96.50 195 HIS A O 1
ATOM 1434 N N . SER A 1 196 ? -0.113 -1.888 14.417 1.00 96.38 196 SER A N 1
ATOM 1435 C CA . SER A 1 196 ? -0.545 -2.290 15.758 1.00 96.38 196 SER A CA 1
ATOM 1436 C C . SER A 1 196 ? 0.315 -3.437 16.287 1.00 96.38 196 SER A C 1
ATOM 1438 O O . SER A 1 196 ? 1.111 -4.012 15.546 1.00 96.38 196 SER A O 1
ATOM 1440 N N . ALA A 1 197 ? 0.102 -3.844 17.541 1.00 94.12 197 ALA A N 1
ATOM 1441 C CA . ALA A 1 197 ? 0.761 -5.018 18.122 1.00 94.12 197 ALA A CA 1
ATOM 1442 C C . ALA A 1 197 ? 0.554 -6.315 17.308 1.00 94.12 197 ALA A C 1
ATOM 1444 O O . ALA A 1 197 ? 1.362 -7.235 17.416 1.00 94.12 197 ALA A O 1
ATOM 1445 N N . HIS A 1 198 ? -0.472 -6.384 16.446 1.00 95.19 198 HIS A N 1
ATOM 1446 C CA . HIS A 1 198 ? -0.700 -7.533 15.564 1.00 95.19 198 HIS A CA 1
ATOM 1447 C C . HIS A 1 198 ? 0.466 -7.811 14.626 1.00 95.19 198 HIS A C 1
ATOM 1449 O O . HIS A 1 198 ? 0.707 -8.971 14.310 1.00 95.19 198 HIS A O 1
ATOM 1455 N N . VAL A 1 199 ? 1.206 -6.788 14.185 1.00 96.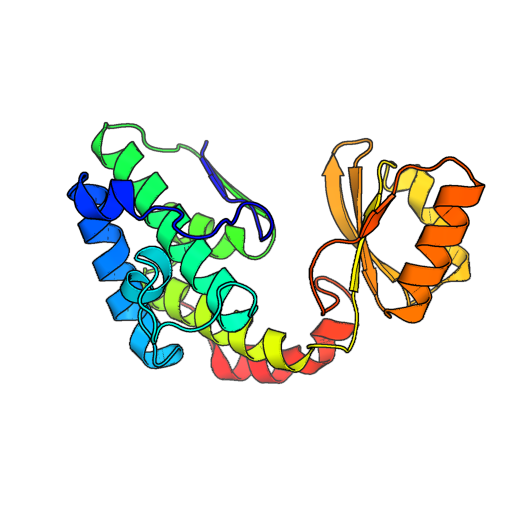50 199 VAL A N 1
ATOM 1456 C CA . VAL A 1 199 ? 2.313 -6.995 13.235 1.00 96.50 199 VAL A CA 1
ATOM 1457 C C . VAL A 1 199 ? 3.571 -7.557 13.901 1.00 96.50 199 VAL A C 1
ATOM 1459 O O . VAL A 1 199 ? 4.452 -8.048 13.200 1.00 96.50 199 VAL A O 1
ATOM 1462 N N . GLU A 1 200 ? 3.650 -7.560 15.237 1.00 94.94 200 GLU A N 1
ATOM 1463 C CA . GLU A 1 200 ? 4.827 -8.036 15.978 1.00 94.94 200 GLU A CA 1
ATOM 1464 C C . GLU A 1 200 ? 5.119 -9.517 15.704 1.00 94.94 200 GLU A C 1
ATOM 1466 O O . GLU A 1 200 ? 6.274 -9.916 15.570 1.00 94.94 200 GLU A O 1
ATOM 1471 N N . ARG A 1 201 ? 4.080 -10.338 15.500 1.00 95.12 201 ARG A N 1
ATOM 1472 C CA . ARG A 1 201 ? 4.245 -11.761 15.146 1.00 95.12 201 ARG A CA 1
ATOM 1473 C C . ARG A 1 201 ? 4.954 -11.988 13.809 1.00 95.12 201 ARG A C 1
ATOM 1475 O O . ARG A 1 201 ? 5.425 -13.092 13.560 1.00 95.12 201 ARG A O 1
ATOM 1482 N N . LEU A 1 202 ? 5.013 -10.970 12.947 1.00 95.94 202 LEU A N 1
ATOM 1483 C CA . LEU A 1 202 ? 5.714 -11.033 11.666 1.00 95.94 202 LEU A CA 1
ATOM 1484 C C . LEU A 1 202 ? 7.167 -10.560 11.763 1.00 95.94 202 LEU A C 1
ATOM 1486 O O . LEU A 1 202 ? 7.912 -10.739 10.804 1.00 95.94 202 LEU A O 1
ATOM 1490 N N . ARG A 1 203 ? 7.581 -9.952 12.884 1.00 94.94 203 ARG A N 1
ATOM 1491 C CA . ARG A 1 203 ? 8.868 -9.256 13.016 1.00 94.94 203 ARG A CA 1
ATOM 1492 C C . ARG A 1 203 ? 10.058 -10.137 12.646 1.00 94.94 203 ARG A C 1
ATOM 1494 O O . ARG A 1 203 ? 10.824 -9.777 11.760 1.00 94.94 203 ARG A O 1
ATOM 1501 N N . GLU A 1 204 ? 10.201 -11.288 13.299 1.00 96.00 204 GLU A N 1
ATOM 1502 C CA . GLU A 1 204 ? 11.340 -12.189 13.066 1.00 96.00 204 GLU A CA 1
ATOM 1503 C C . GLU A 1 204 ? 11.339 -12.758 11.641 1.00 96.00 204 GLU A C 1
ATOM 1505 O O . GLU A 1 204 ? 12.384 -12.821 10.997 1.00 96.00 204 GLU A O 1
ATOM 1510 N N . HIS A 1 205 ? 10.160 -13.106 11.116 1.00 94.06 205 HIS A N 1
ATOM 1511 C CA . HIS A 1 205 ? 10.017 -13.591 9.744 1.00 94.06 205 HIS A CA 1
ATOM 1512 C C . HIS A 1 205 ? 10.435 -12.523 8.723 1.00 94.06 205 HIS A C 1
ATOM 1514 O O . HIS A 1 205 ? 11.257 -12.794 7.853 1.00 94.06 205 HIS A O 1
ATOM 1520 N N . LEU A 1 206 ? 9.941 -11.291 8.869 1.00 95.00 206 LEU A N 1
ATOM 1521 C CA . LEU A 1 206 ? 10.275 -10.178 7.980 1.00 95.00 206 LEU A CA 1
ATOM 1522 C C . LEU A 1 206 ? 11.761 -9.815 8.038 1.00 95.00 206 LEU A C 1
ATOM 1524 O O . LEU A 1 206 ? 12.370 -9.593 6.995 1.00 95.00 206 LEU A O 1
ATOM 1528 N N . LEU A 1 207 ? 12.358 -9.779 9.233 1.00 94.50 207 LEU A N 1
ATOM 1529 C CA . LEU A 1 207 ? 13.790 -9.508 9.385 1.00 94.50 207 LEU A CA 1
ATOM 1530 C C . LEU A 1 207 ? 14.648 -10.587 8.714 1.00 94.50 207 LEU A C 1
ATOM 1532 O O . LEU A 1 207 ? 15.664 -10.263 8.100 1.00 94.50 207 LEU A O 1
ATOM 1536 N N . HIS A 1 208 ? 14.234 -11.853 8.801 1.00 93.56 208 HIS A N 1
ATOM 1537 C CA . HIS A 1 208 ? 14.927 -12.959 8.147 1.00 93.56 208 HIS A CA 1
ATOM 1538 C C . HIS A 1 208 ? 14.827 -12.890 6.616 1.00 93.56 208 HIS A C 1
ATOM 1540 O O . HIS A 1 208 ? 15.847 -12.943 5.933 1.00 93.56 208 HIS A O 1
ATOM 1546 N N . GLU A 1 209 ? 13.613 -12.736 6.085 1.00 92.00 209 GLU A N 1
ATOM 1547 C CA . GLU A 1 209 ? 13.334 -12.738 4.642 1.00 92.00 209 GLU A CA 1
ATOM 1548 C C . GLU A 1 209 ? 13.940 -11.525 3.921 1.00 92.00 209 GLU A C 1
ATOM 1550 O O . GLU A 1 209 ? 14.527 -11.634 2.835 1.00 92.00 209 GLU A O 1
ATOM 1555 N N . LEU A 1 210 ? 13.830 -10.339 4.526 1.00 91.81 210 LEU A N 1
ATOM 1556 C CA . LEU A 1 210 ? 14.356 -9.115 3.929 1.00 91.81 210 LEU A CA 1
ATOM 1557 C C . LEU A 1 210 ? 15.881 -9.059 4.030 1.00 91.81 210 LEU A C 1
ATOM 1559 O O . LEU A 1 210 ? 16.523 -8.648 3.059 1.00 91.81 210 LEU A O 1
ATOM 1563 N N . GLY A 1 211 ? 16.458 -9.560 5.128 1.00 83.50 211 GLY A N 1
ATOM 1564 C CA . GLY A 1 211 ? 17.888 -9.445 5.402 1.00 83.50 211 GLY A CA 1
ATOM 1565 C C . GLY A 1 211 ? 18.341 -7.977 5.453 1.00 83.50 211 GLY A C 1
ATOM 1566 O O . GLY A 1 211 ? 17.512 -7.075 5.601 1.00 83.50 211 GLY A O 1
ATOM 1567 N N . PRO A 1 212 ? 19.652 -7.696 5.335 1.00 71.88 212 PRO A N 1
ATOM 1568 C CA . PRO A 1 212 ? 20.109 -6.342 5.069 1.00 71.88 212 PRO A CA 1
ATOM 1569 C C . PRO A 1 212 ? 19.655 -5.950 3.659 1.00 71.88 212 PRO A C 1
ATOM 1571 O O . PRO A 1 212 ? 20.187 -6.441 2.667 1.00 71.88 212 PRO A O 1
ATOM 1574 N N . VAL A 1 213 ? 18.641 -5.094 3.583 1.00 61.53 213 VAL A N 1
ATOM 1575 C CA . VAL A 1 213 ? 18.348 -4.332 2.367 1.00 61.53 213 VAL A CA 1
ATOM 1576 C C . VAL A 1 213 ? 19.459 -3.281 2.270 1.00 61.53 213 VAL A C 1
ATOM 1578 O O . VAL A 1 213 ? 19.640 -2.520 3.225 1.00 61.53 213 VAL A O 1
ATOM 1581 N N . CYS A 1 214 ? 20.278 -3.345 1.218 1.00 46.12 214 CYS A N 1
ATOM 1582 C CA . CYS A 1 214 ? 21.472 -2.513 1.055 1.00 46.12 214 CYS A CA 1
ATOM 1583 C C . CYS A 1 214 ? 21.191 -1.236 0.265 1.00 46.12 214 CYS A C 1
ATOM 1585 O O . CYS A 1 214 ? 20.218 -1.216 -0.511 1.00 46.12 214 CYS A O 1
#

Radius of gyration: 18.22 Å; chains: 1; bounding box: 45×34×52 Å

pLDDT: mean 95.93, std 5.17, range [46.12, 98.88]

InterPro domains:
  IPR001227 Acyl transferase domain superfamily [G3DSA:3.40.366.10] (1-211)
  IPR014043 Acyl transferase domain [PF00698] (1-210)
  IPR014043 Acyl transferase domain [SM00827] (3-214)
  IPR016035 Acyl transferase/acyl hydrolase/lysophospholipase [SSF52151] (2-212)
  IPR016036 Malonyl-CoA ACP transacylase, ACP-binding [SSF55048] (126-191)
  IPR050091 Polyketide and Nonribosomal Peptide Biosynthesis Enzymes [PTHR43775] (2-210)

Organism: NCBI:txid133549

Sequence (214 aa):
MFVFPGQGSQYAGMGAQLYRQHPVFTTAIDACDAELRPYTGWSVRDVICLDPDAPSLELVEVIQPVLFAVMIALAETLRGYGIVPDAVIGHSQGEIAAAYIAGALSLAEAAKVVALRSAALAQLAGTGTMASVLLSPEDLRPLLQPWNTQISIAAINGPAHTIISGDTAAVDQFIGTCEDGGVQIRPIAVDYASHSAHVERLREHLLHELGPVC

Foldseek 3Di:
DAEFEDPDPDDQLVCVVCCVPPVLLVVLQVLLQVLQCVQLVFGLNCRNNVPVPHDDCLQLLNVQSNSLSNLLSVQSSCVVVVNQDPAYDYHVSSVLSRCCSVVVAPSNLSSLLSNQVSVLQSVQFQFKFKKKWQAAPVVVVVLCVVVPQQKDFQDDPDRRITMIMGGHVSVVVSVVVCVVVVTDMGTDSGRGGHNGPSCVVCVVVSCVSSPPRD

Secondary structure (DSSP, 8-stat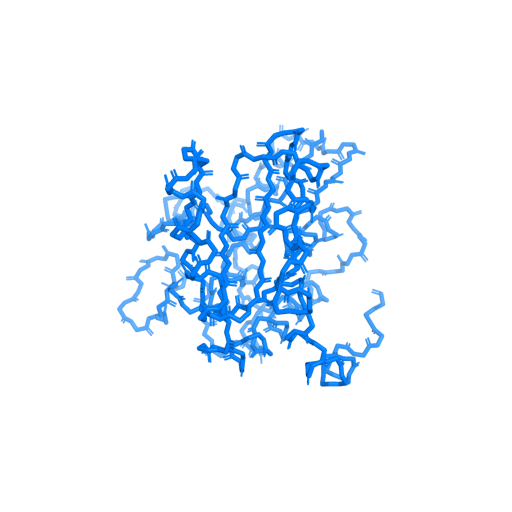e):
-EEE--TT---TTTTHHHHHH-HHHHHHHHHHHHHHHHHHSS-HHHHHTT-TTSPPTTSHHHHHHHHHHHHHHHHHHHHHTT---S-EEE-TTHHHHHHHHTTSS-HHHHHHHHHHHHHHHHTTTTS-EEEEESS-HHHHHHHHGGGGGGEEEEEEEETTEEEEEE-HHHHHHHHHHHHHTT--EEEES-SS-TTSGGGGGGHHHHHHHH----